Protein AF-X6MZI1-F1 (afdb_monomer_lite)

Organism: Reticulomyxa filosa (NCBI:txid46433)

InterPro domains:
  IPR024743 Dynein heavy chain, coiled coil stalk [PF12777] (70-264)
  IPR026983 Dynein heavy chain [PTHR45703] (19-262)

Sequence (307 aa):
MLQKILYTFFAFFFFLNSVMMQSSVTQLAEVFLQNARFHTYVTPMSYMSLLRTFQSLYEATKKKIGTAKERYDIGLEKLQSTQVQVKEMQQQLEGLQPKLEESVKKTNELMAEIQVKTKDADTKKEAVVVEERQCNQQASAAREVEEQCQEQLDKAMPAYLEAMKALKVIKKADLAQVKKYTKPPPGVILTMEALCIMFQVPPKKVLDSNGKKVEDYWEAAKKDVLSDTKLLEKLETFDKDNISEAIITQVGPYLQNPEFEVSFKLFQYNSKKKKKLFKLVAYSFSFNFFLCSRIQKKLLARENRHC

Structure (mmCIF, N/CA/C/O backbone):
data_AF-X6MZI1-F1
#
_entry.id   AF-X6MZI1-F1
#
loop_
_atom_site.group_PDB
_atom_site.id
_atom_site.type_symbol
_atom_site.label_atom_id
_atom_site.label_alt_id
_atom_site.label_comp_id
_atom_site.label_asym_id
_atom_site.label_entity_id
_atom_site.label_seq_id
_atom_site.pdbx_PDB_ins_code
_atom_site.Cartn_x
_atom_site.Cartn_y
_atom_site.Cartn_z
_atom_site.occupancy
_atom_site.B_iso_or_equiv
_atom_site.auth_seq_id
_atom_site.auth_comp_id
_atom_site.auth_asym_id
_atom_site.auth_atom_id
_atom_site.pdbx_PDB_model_num
ATOM 1 N N . MET A 1 1 ? 56.493 18.916 -49.748 1.00 72.88 1 MET A N 1
ATOM 2 C CA . MET A 1 1 ? 57.360 18.570 -50.900 1.00 72.88 1 MET A CA 1
ATOM 3 C C . MET A 1 1 ? 56.921 17.259 -51.567 1.00 72.88 1 MET A C 1
ATOM 5 O O . MET A 1 1 ? 56.663 17.273 -52.762 1.00 72.88 1 MET A O 1
ATOM 9 N N . LEU A 1 2 ? 56.708 16.181 -50.800 1.00 77.75 2 LEU A N 1
ATOM 10 C CA . LEU A 1 2 ? 56.242 14.865 -51.285 1.00 77.75 2 LEU A CA 1
ATOM 11 C C . LEU A 1 2 ? 54.949 14.896 -52.117 1.00 77.75 2 LEU A C 1
ATOM 13 O O . LEU A 1 2 ? 54.890 14.292 -53.179 1.00 77.75 2 LEU A O 1
ATOM 17 N N . GLN A 1 3 ? 53.940 15.657 -51.691 1.00 77.25 3 GLN A N 1
ATOM 18 C CA . GLN A 1 3 ? 52.669 15.738 -52.417 1.00 77.25 3 GLN A CA 1
ATOM 19 C C . GLN A 1 3 ? 52.826 16.374 -53.809 1.00 77.25 3 GLN A C 1
ATOM 21 O O . GLN A 1 3 ? 52.216 15.908 -54.762 1.00 77.25 3 GLN A O 1
ATOM 26 N N . LYS A 1 4 ? 53.703 17.380 -53.954 1.00 79.50 4 LYS A N 1
ATOM 27 C CA . LYS A 1 4 ? 54.008 17.987 -55.261 1.00 79.50 4 LYS A CA 1
ATOM 28 C C . LYS A 1 4 ? 54.707 16.989 -56.186 1.00 79.50 4 LYS A C 1
ATOM 30 O O . LYS A 1 4 ? 54.312 16.876 -57.334 1.00 79.50 4 LYS A O 1
ATOM 35 N N . ILE A 1 5 ? 55.677 16.231 -55.669 1.00 83.38 5 ILE A N 1
ATOM 36 C CA . ILE A 1 5 ? 56.384 15.187 -56.431 1.00 83.38 5 ILE A CA 1
ATOM 37 C C . ILE A 1 5 ? 55.404 14.101 -56.898 1.00 83.38 5 ILE A C 1
ATOM 39 O O . ILE A 1 5 ? 55.442 13.698 -58.057 1.00 83.38 5 ILE A O 1
ATOM 43 N N . LEU A 1 6 ? 54.479 13.685 -56.027 1.00 80.50 6 LEU A N 1
ATOM 44 C CA . LEU A 1 6 ? 53.457 12.691 -56.351 1.00 80.50 6 LEU A CA 1
ATOM 45 C C . LEU A 1 6 ? 52.500 13.180 -57.451 1.00 80.50 6 LEU A C 1
ATOM 47 O O . LEU A 1 6 ? 52.198 12.432 -58.376 1.00 80.50 6 LEU A O 1
ATOM 51 N N . TYR A 1 7 ? 52.064 14.443 -57.387 1.00 84.00 7 TYR A N 1
ATOM 52 C CA . TYR A 1 7 ? 51.222 15.041 -58.426 1.00 84.00 7 TYR A CA 1
ATOM 53 C C . TYR A 1 7 ? 51.945 15.133 -59.770 1.00 84.00 7 TYR A C 1
ATOM 55 O O . TYR A 1 7 ? 51.354 14.786 -60.790 1.00 84.00 7 TYR A O 1
ATOM 63 N N . THR A 1 8 ? 53.215 15.546 -59.787 1.00 83.94 8 THR A N 1
ATOM 64 C CA . THR A 1 8 ? 53.997 15.615 -61.030 1.00 83.94 8 THR A CA 1
ATOM 65 C C . THR A 1 8 ? 54.203 14.227 -61.634 1.00 83.94 8 THR A C 1
ATOM 67 O O . THR A 1 8 ? 54.048 14.054 -62.840 1.00 83.94 8 THR A O 1
ATOM 70 N N . PHE A 1 9 ? 54.486 13.220 -60.802 1.00 87.62 9 PHE A N 1
ATOM 71 C CA . PHE A 1 9 ? 54.631 11.836 -61.250 1.00 87.62 9 PHE A CA 1
ATOM 72 C C . PHE A 1 9 ? 53.318 11.272 -61.809 1.00 87.62 9 PHE A C 1
ATOM 74 O O . PHE A 1 9 ? 53.304 10.678 -62.885 1.00 87.62 9 PHE A O 1
ATOM 81 N N . PHE A 1 10 ? 52.197 11.513 -61.124 1.00 83.81 10 PHE A N 1
ATOM 82 C CA . PHE A 1 10 ? 50.882 11.067 -61.580 1.00 83.81 10 PHE A CA 1
ATOM 83 C C . PHE A 1 10 ? 50.447 11.774 -62.869 1.00 83.81 10 PHE A C 1
ATOM 85 O O . PHE A 1 10 ? 49.912 11.134 -63.770 1.00 83.81 10 PHE A O 1
ATOM 92 N N . ALA A 1 11 ? 50.725 13.074 -62.997 1.00 84.25 11 ALA A N 1
ATOM 93 C CA . ALA A 1 11 ? 50.460 13.831 -64.217 1.00 84.25 11 ALA A CA 1
ATOM 94 C C . ALA A 1 11 ? 51.289 13.308 -65.401 1.00 84.25 11 ALA A C 1
ATOM 96 O O . ALA A 1 11 ? 50.747 13.121 -66.490 1.00 84.25 11 ALA A O 1
ATOM 97 N N . PHE A 1 12 ? 52.574 13.009 -65.182 1.00 89.50 12 PHE A N 1
ATOM 98 C CA . PHE A 1 12 ? 53.433 12.408 -66.202 1.00 89.50 12 PHE A CA 1
ATOM 99 C C . PHE A 1 12 ? 52.932 11.020 -66.622 1.00 89.50 12 PHE A C 1
ATOM 101 O O . PHE A 1 12 ? 52.811 10.740 -67.814 1.00 89.50 12 PHE A O 1
ATOM 108 N N . PHE A 1 13 ? 52.567 10.171 -65.659 1.00 88.81 13 PHE A N 1
ATOM 109 C CA . PHE A 1 13 ? 52.016 8.848 -65.943 1.00 88.81 13 PHE A CA 1
ATOM 110 C C . PHE A 1 13 ? 50.688 8.937 -66.706 1.00 88.81 13 PHE A C 1
ATOM 112 O O . PHE A 1 13 ? 50.501 8.238 -67.700 1.00 88.81 13 PHE A O 1
ATOM 119 N N . PHE A 1 14 ? 49.780 9.826 -66.300 1.00 85.81 14 PHE A N 1
ATOM 120 C CA . PHE A 1 14 ? 48.513 10.047 -66.998 1.00 85.81 14 PHE A CA 1
ATOM 121 C C . PHE A 1 14 ? 48.728 10.502 -68.446 1.00 85.81 14 PHE A C 1
ATOM 123 O O . PHE A 1 14 ? 48.074 9.994 -69.360 1.00 85.81 14 PHE A O 1
ATOM 130 N N . PHE A 1 15 ? 49.677 11.414 -68.667 1.00 85.56 15 PHE A N 1
ATOM 131 C CA . PHE A 1 15 ? 50.035 11.872 -70.005 1.00 85.56 15 PHE A CA 1
ATOM 132 C C . PHE A 1 15 ? 50.589 10.725 -70.861 1.00 85.56 15 PHE A C 1
ATOM 134 O O . PHE A 1 15 ? 50.117 10.512 -71.975 1.00 85.56 15 PHE A O 1
ATOM 141 N N . LEU A 1 16 ? 51.512 9.923 -70.320 1.00 90.31 16 LEU A N 1
ATOM 142 C CA . LEU A 1 16 ? 52.095 8.785 -71.033 1.00 90.31 16 LEU A CA 1
ATOM 143 C C . LEU A 1 16 ? 51.038 7.736 -71.426 1.00 90.31 16 LEU A C 1
ATOM 145 O O . LEU A 1 16 ? 51.027 7.268 -72.563 1.00 90.31 16 LEU A O 1
ATOM 149 N N . ASN A 1 17 ? 50.112 7.408 -70.521 1.00 88.44 17 ASN A N 1
ATOM 150 C CA . ASN A 1 17 ? 49.026 6.461 -70.801 1.00 88.44 17 ASN A CA 1
ATOM 151 C C . ASN A 1 17 ? 48.030 7.009 -71.831 1.00 88.44 17 ASN A C 1
ATOM 153 O O . ASN A 1 17 ? 47.587 6.271 -72.707 1.00 88.44 17 ASN A O 1
ATOM 157 N N . SER A 1 18 ? 47.714 8.305 -71.763 1.00 87.00 18 SER A N 1
ATOM 158 C CA . SER A 1 18 ? 46.850 8.974 -72.743 1.00 87.00 18 SER A CA 1
ATOM 159 C C . SER A 1 18 ? 47.426 8.868 -74.159 1.00 87.00 18 SER A C 1
ATOM 161 O O . SER A 1 18 ? 46.714 8.512 -75.099 1.00 87.00 18 SER A O 1
ATOM 163 N N . VAL A 1 19 ? 48.732 9.119 -74.302 1.00 88.69 19 VAL A N 1
ATOM 164 C CA . VAL A 1 19 ? 49.445 9.011 -75.584 1.00 88.69 19 VAL A CA 1
ATOM 165 C C . VAL A 1 19 ? 49.488 7.561 -76.068 1.00 88.69 19 VAL A C 1
ATOM 167 O O . VAL A 1 19 ? 49.210 7.294 -77.236 1.00 88.69 19 VAL A O 1
ATOM 170 N N . MET A 1 20 ? 49.772 6.608 -75.176 1.00 90.31 20 MET A N 1
ATOM 171 C CA . MET A 1 20 ? 49.778 5.181 -75.512 1.00 90.31 20 MET A CA 1
ATOM 172 C C . MET A 1 20 ? 48.407 4.710 -76.016 1.00 90.31 20 MET A C 1
ATOM 174 O O . MET A 1 20 ? 48.331 3.988 -77.010 1.00 90.31 20 MET A O 1
ATOM 178 N N . MET A 1 21 ? 47.322 5.161 -75.379 1.00 90.00 21 MET A N 1
ATOM 179 C CA . MET A 1 21 ? 45.959 4.821 -75.782 1.00 90.00 21 MET A CA 1
ATOM 180 C C . MET A 1 21 ? 45.636 5.352 -77.185 1.00 90.00 21 MET A C 1
ATOM 182 O O . MET A 1 21 ? 45.118 4.612 -78.017 1.00 90.00 21 MET A O 1
ATOM 186 N N . GLN A 1 22 ? 45.976 6.611 -77.481 1.00 88.44 22 GLN A N 1
ATOM 187 C CA . GLN A 1 22 ? 45.752 7.198 -78.810 1.00 88.44 22 GLN A CA 1
ATOM 188 C C . GLN A 1 22 ? 46.598 6.531 -79.902 1.00 88.44 22 GLN A C 1
ATOM 190 O O . GLN A 1 22 ? 46.102 6.296 -81.006 1.00 88.44 22 GLN A O 1
ATOM 195 N N . SER A 1 23 ? 47.851 6.191 -79.591 1.00 89.81 23 SER A N 1
ATOM 196 C CA . SER A 1 23 ? 48.732 5.464 -80.510 1.00 89.81 23 SER A CA 1
ATOM 197 C C . SER A 1 23 ? 48.164 4.079 -80.841 1.00 89.81 23 SER A C 1
ATOM 199 O O . SER A 1 23 ? 48.047 3.719 -82.010 1.00 89.81 23 SER A O 1
ATOM 201 N N . SER A 1 24 ? 47.691 3.351 -79.824 1.00 92.31 24 SER A N 1
ATOM 202 C CA . SER A 1 24 ? 47.056 2.037 -79.984 1.00 92.31 24 SER A CA 1
ATOM 203 C C . SER A 1 24 ? 45.791 2.093 -80.850 1.00 92.31 24 SER A C 1
ATOM 205 O O . SER A 1 24 ? 45.629 1.293 -81.769 1.00 92.31 24 SER A O 1
ATOM 207 N N . VAL A 1 25 ? 44.915 3.082 -80.632 1.00 91.06 25 VAL A N 1
ATOM 208 C CA . VAL A 1 25 ? 43.694 3.249 -81.442 1.00 91.06 25 VAL A CA 1
ATOM 209 C C . VAL A 1 25 ? 44.025 3.599 -82.896 1.00 91.06 25 VAL A C 1
ATOM 211 O O . VAL A 1 25 ? 43.357 3.108 -83.804 1.00 91.06 25 VAL A O 1
ATOM 214 N N . THR A 1 26 ? 45.065 4.401 -83.131 1.00 88.12 26 THR A N 1
ATOM 215 C CA . THR A 1 26 ? 45.537 4.726 -84.488 1.00 88.12 26 THR A CA 1
ATOM 216 C C . THR A 1 26 ? 46.070 3.483 -85.206 1.00 88.12 26 THR A C 1
ATOM 218 O O . THR A 1 26 ? 45.657 3.209 -86.329 1.00 88.12 26 THR A O 1
ATOM 221 N N . GLN A 1 27 ? 46.896 2.673 -84.535 1.00 90.31 27 GLN A N 1
ATOM 222 C CA . GLN A 1 27 ? 47.385 1.397 -85.079 1.00 90.31 27 GLN A CA 1
ATOM 223 C C . GLN A 1 27 ? 46.231 0.436 -85.393 1.00 90.31 27 GLN A C 1
ATOM 225 O O . GLN A 1 27 ? 46.200 -0.201 -86.444 1.00 90.31 27 GLN A O 1
ATOM 230 N N . LEU A 1 28 ? 45.239 0.356 -84.505 1.00 90.31 28 LEU A N 1
ATOM 231 C CA . LEU A 1 28 ? 44.067 -0.485 -84.716 1.00 90.31 28 LEU A CA 1
ATOM 232 C C . LEU A 1 28 ? 43.221 0.005 -85.902 1.00 90.31 28 LEU A C 1
ATOM 234 O O . LEU A 1 28 ? 42.712 -0.814 -86.666 1.00 90.31 28 LEU A O 1
ATOM 238 N N . ALA A 1 29 ? 43.095 1.321 -86.094 1.00 89.44 29 ALA A N 1
ATOM 239 C CA . ALA A 1 29 ? 42.391 1.896 -87.238 1.00 89.44 29 ALA A CA 1
ATOM 240 C C . ALA A 1 29 ? 43.045 1.507 -88.578 1.00 89.44 29 ALA A C 1
ATOM 242 O O . ALA A 1 29 ? 42.327 1.194 -89.529 1.00 89.44 29 ALA A O 1
ATOM 243 N N . GLU A 1 30 ? 44.380 1.443 -88.644 1.00 88.06 30 GLU A N 1
ATOM 244 C CA . GLU A 1 30 ? 45.109 0.949 -89.824 1.00 88.06 30 GLU A CA 1
ATOM 245 C C . GLU A 1 30 ? 44.813 -0.531 -90.103 1.00 88.06 30 GLU A C 1
ATOM 247 O O . GLU A 1 30 ? 44.535 -0.909 -91.244 1.00 88.06 30 GLU A O 1
ATOM 252 N N . VAL A 1 31 ? 44.789 -1.369 -89.063 1.00 89.69 31 VAL A N 1
ATOM 253 C CA . VAL A 1 31 ? 44.437 -2.794 -89.187 1.00 89.69 31 VAL A CA 1
ATOM 254 C C . VAL A 1 31 ? 42.991 -2.971 -89.667 1.00 89.69 31 VAL A C 1
ATOM 256 O O . VAL A 1 31 ? 42.714 -3.801 -90.536 1.00 89.69 31 VAL A O 1
ATOM 259 N N . PHE A 1 32 ? 42.052 -2.170 -89.155 1.00 90.25 32 PHE A N 1
ATOM 260 C CA . PHE A 1 32 ? 40.661 -2.189 -89.618 1.00 90.25 32 PHE A CA 1
ATOM 261 C C . PHE A 1 32 ? 40.528 -1.781 -91.086 1.00 90.25 32 PHE A C 1
ATOM 263 O O . PHE A 1 32 ? 39.742 -2.391 -91.813 1.00 90.25 32 PHE A O 1
ATOM 270 N N . LEU A 1 33 ? 41.317 -0.805 -91.541 1.00 89.69 33 LEU A N 1
ATOM 271 C CA . LEU A 1 33 ? 41.344 -0.412 -92.945 1.00 89.69 33 LEU A CA 1
ATOM 272 C C . LEU A 1 33 ? 41.836 -1.557 -93.840 1.00 89.69 33 LEU A C 1
ATOM 274 O O . LEU A 1 33 ? 41.251 -1.795 -94.894 1.00 89.69 33 LEU A O 1
ATOM 278 N N . GLN A 1 34 ? 42.869 -2.291 -93.419 1.00 89.81 34 GLN A N 1
ATOM 279 C CA . GLN A 1 34 ? 43.390 -3.430 -94.183 1.00 89.81 34 GLN A CA 1
ATOM 280 C C . GLN A 1 34 ? 42.369 -4.570 -94.297 1.00 89.81 34 GLN A C 1
ATOM 282 O O . GLN A 1 34 ? 42.197 -5.136 -95.377 1.00 89.81 34 GLN A O 1
ATOM 287 N N . ASN A 1 35 ? 41.655 -4.870 -93.210 1.00 91.19 35 ASN A N 1
ATOM 288 C CA . ASN A 1 35 ? 40.746 -6.016 -93.149 1.00 91.19 35 ASN A CA 1
ATOM 289 C C . ASN A 1 35 ? 39.356 -5.724 -93.733 1.00 91.19 35 ASN A C 1
ATOM 291 O O . ASN A 1 35 ? 38.831 -6.518 -94.509 1.00 91.19 35 ASN A O 1
ATOM 295 N N . ALA A 1 36 ? 38.747 -4.596 -93.360 1.00 88.69 36 ALA A N 1
ATOM 296 C CA . ALA A 1 36 ? 37.368 -4.256 -93.721 1.00 88.69 36 ALA A CA 1
ATOM 297 C C . ALA A 1 36 ? 37.268 -3.265 -94.894 1.00 88.69 36 ALA A C 1
ATOM 299 O O . ALA A 1 36 ? 36.166 -2.989 -95.363 1.00 88.69 36 ALA A O 1
ATOM 300 N N . ARG A 1 37 ? 38.403 -2.715 -95.365 1.00 85.44 37 ARG A N 1
ATOM 301 C CA . ARG A 1 37 ? 38.488 -1.695 -96.433 1.00 85.44 37 ARG A CA 1
ATOM 302 C C . ARG A 1 37 ? 37.634 -0.442 -96.188 1.00 85.44 37 ARG A C 1
ATOM 304 O O . ARG A 1 37 ? 37.285 0.264 -97.129 1.00 85.44 37 ARG A O 1
ATOM 311 N N . PHE A 1 38 ? 37.328 -0.143 -94.927 1.00 86.25 38 PHE A N 1
ATOM 312 C CA . PHE A 1 38 ? 36.589 1.043 -94.498 1.00 86.25 38 PHE A CA 1
ATOM 313 C C . PHE A 1 38 ? 37.506 1.979 -93.702 1.00 86.25 38 PHE A C 1
ATOM 315 O O . PHE A 1 38 ? 38.288 1.520 -92.869 1.00 86.25 38 PHE A O 1
ATOM 322 N N . HIS A 1 39 ? 37.424 3.287 -93.955 1.00 84.19 39 HIS A N 1
ATOM 323 C CA . HIS A 1 39 ? 38.284 4.280 -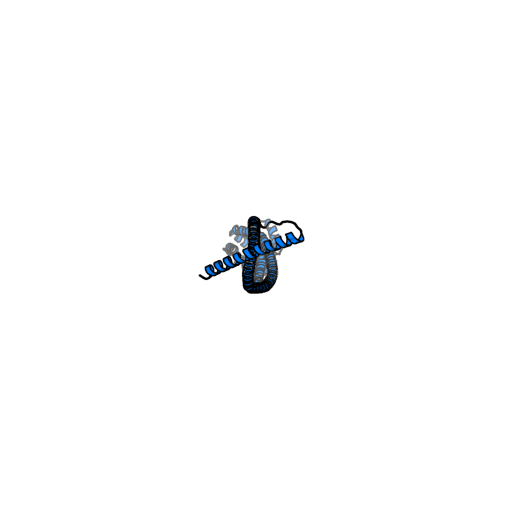93.310 1.00 84.19 39 HIS A CA 1
ATOM 324 C C . HIS A 1 39 ? 37.665 4.778 -91.997 1.00 84.19 39 HIS A C 1
ATOM 326 O O . HIS A 1 39 ? 36.587 5.369 -91.997 1.00 84.19 39 HIS A O 1
ATOM 332 N N . THR A 1 40 ? 38.373 4.581 -90.883 1.00 86.50 40 THR A N 1
ATOM 333 C CA . THR A 1 40 ? 37.980 5.099 -89.564 1.00 86.50 40 THR A CA 1
ATOM 334 C C . THR A 1 40 ? 38.883 6.266 -89.190 1.00 86.50 40 THR A C 1
ATOM 336 O O . THR A 1 40 ? 40.096 6.107 -89.082 1.00 86.50 40 THR A O 1
ATOM 339 N N . TYR A 1 41 ? 38.301 7.445 -88.969 1.00 85.50 41 TYR A N 1
ATOM 340 C CA . TYR A 1 41 ? 39.062 8.645 -88.621 1.00 85.50 41 TYR A CA 1
ATOM 341 C C . TYR A 1 41 ? 39.232 8.783 -87.108 1.00 85.50 41 TYR A C 1
ATOM 343 O O . TYR A 1 41 ? 38.263 8.963 -86.367 1.00 85.50 41 TYR A O 1
ATOM 351 N N . VAL A 1 42 ? 40.483 8.763 -86.651 1.00 86.50 42 VAL A N 1
ATOM 352 C CA . VAL A 1 42 ? 40.849 9.092 -85.270 1.00 86.50 42 VAL A CA 1
ATOM 353 C C . VAL A 1 42 ? 41.120 10.593 -85.203 1.00 86.50 42 VAL A C 1
ATOM 355 O O . VAL A 1 42 ? 42.085 11.082 -85.782 1.00 86.50 42 VAL A O 1
ATOM 358 N N . THR A 1 43 ? 40.249 11.346 -84.526 1.00 87.38 43 THR A N 1
ATOM 359 C CA . THR A 1 43 ? 40.396 12.802 -84.381 1.00 87.38 43 THR A CA 1
ATOM 360 C C . THR A 1 43 ? 40.598 13.178 -82.913 1.00 87.38 43 THR A C 1
ATOM 362 O O . THR A 1 43 ? 40.001 12.559 -82.032 1.00 87.38 43 THR A O 1
ATOM 365 N N . PRO A 1 44 ? 41.364 14.239 -82.601 1.00 85.12 44 PRO A N 1
ATOM 366 C CA . PRO A 1 44 ? 41.480 14.729 -81.224 1.00 85.12 44 PRO A CA 1
ATOM 367 C C . PRO A 1 44 ? 40.121 15.069 -80.584 1.00 85.12 44 PRO A C 1
ATOM 369 O O . PRO A 1 44 ? 39.959 14.965 -79.368 1.00 85.12 44 PRO A O 1
ATOM 372 N N . MET A 1 45 ? 39.119 15.421 -81.402 1.00 88.44 45 MET A N 1
ATOM 373 C CA . MET A 1 45 ? 37.745 15.683 -80.963 1.00 88.44 45 MET A CA 1
ATOM 374 C C . MET A 1 45 ? 37.041 14.438 -80.407 1.00 88.44 45 MET A C 1
ATOM 376 O O . MET A 1 45 ? 36.348 14.552 -79.393 1.00 88.44 45 MET A O 1
ATOM 380 N N . SER A 1 46 ? 37.232 13.253 -81.003 1.00 88.50 46 SER A N 1
ATOM 381 C CA . SER A 1 46 ? 36.644 12.014 -80.470 1.00 88.50 46 SER A CA 1
ATOM 382 C C . SER A 1 46 ? 37.273 11.630 -79.129 1.00 88.50 46 SER A C 1
ATOM 384 O O . SER A 1 46 ? 36.560 11.247 -78.202 1.00 88.50 46 SER A O 1
ATOM 386 N N . TYR A 1 47 ? 38.584 11.842 -78.969 1.00 88.75 47 TYR A N 1
ATOM 387 C CA . TYR A 1 47 ? 39.266 11.644 -77.689 1.00 88.75 47 TYR A CA 1
ATOM 388 C C . TYR A 1 47 ? 38.799 12.632 -76.610 1.00 88.75 47 TYR A C 1
ATOM 390 O O . TYR A 1 47 ? 38.547 12.238 -75.474 1.00 88.75 47 TYR A O 1
ATOM 398 N N . MET A 1 48 ? 38.611 13.910 -76.953 1.00 90.00 48 MET A N 1
ATOM 399 C CA . MET A 1 48 ? 38.055 14.895 -76.017 1.00 90.00 48 MET A CA 1
ATOM 400 C C . MET A 1 48 ? 36.621 14.555 -75.597 1.00 90.00 48 MET A C 1
ATOM 402 O O . MET A 1 48 ? 36.258 14.746 -74.436 1.00 90.00 48 MET A O 1
ATOM 406 N N . SER A 1 49 ? 35.806 14.022 -76.513 1.00 91.38 49 SER A N 1
ATOM 407 C CA . SER A 1 49 ? 34.475 13.504 -76.180 1.00 91.38 49 SER A CA 1
ATOM 408 C C . SER A 1 49 ? 34.561 12.334 -75.192 1.00 91.38 49 SER A C 1
ATOM 410 O O . SER A 1 49 ? 33.896 12.364 -74.156 1.00 91.38 49 SER A O 1
ATOM 412 N N . LEU A 1 50 ? 35.456 11.370 -75.436 1.00 90.69 50 LEU A N 1
ATOM 413 C CA . LEU A 1 50 ? 35.707 10.251 -74.528 1.00 90.69 50 LEU A CA 1
ATOM 414 C C . LEU A 1 50 ? 36.120 10.727 -73.128 1.00 90.69 50 LEU A C 1
ATOM 416 O O . LEU A 1 50 ? 35.524 10.290 -72.146 1.00 90.69 50 LEU A O 1
ATOM 420 N N . LEU A 1 51 ? 37.072 11.660 -73.017 1.00 92.06 51 LEU A N 1
ATOM 421 C CA . LEU A 1 51 ? 37.496 12.207 -71.722 1.00 92.06 51 LEU A CA 1
ATOM 422 C C . LEU A 1 51 ? 36.339 12.856 -70.957 1.00 92.06 51 LEU A C 1
ATOM 424 O O . LEU A 1 51 ? 36.202 12.632 -69.755 1.00 92.06 51 LEU A O 1
ATOM 428 N N . ARG A 1 52 ? 35.469 13.606 -71.645 1.00 93.88 52 ARG A N 1
ATOM 429 C CA . ARG A 1 52 ? 34.268 14.193 -71.029 1.00 93.88 52 ARG A CA 1
ATOM 430 C C . ARG A 1 52 ? 33.306 13.119 -70.519 1.00 93.88 52 ARG A C 1
ATOM 432 O O . ARG A 1 52 ? 32.800 13.241 -69.407 1.00 93.88 52 ARG A O 1
ATOM 439 N N . THR A 1 53 ? 33.072 12.057 -71.294 1.00 94.94 53 THR A N 1
ATOM 440 C CA . THR A 1 53 ? 32.226 10.934 -70.844 1.00 94.94 53 THR A CA 1
ATOM 441 C C . THR A 1 53 ? 32.853 10.154 -69.688 1.00 94.94 53 THR A C 1
ATOM 443 O O . THR A 1 53 ? 32.156 9.766 -68.756 1.00 94.94 53 THR A O 1
ATOM 446 N N . PHE A 1 54 ? 34.175 9.970 -69.691 1.00 94.12 54 PHE A N 1
ATOM 447 C CA . PHE A 1 54 ? 34.885 9.328 -68.591 1.00 94.12 54 PHE A CA 1
ATOM 448 C C . PHE A 1 54 ? 34.793 10.164 -67.315 1.00 94.12 54 PHE A C 1
ATOM 450 O O . PHE A 1 54 ? 34.494 9.624 -66.252 1.00 94.12 54 PHE A O 1
ATOM 457 N N . GLN A 1 55 ? 34.984 11.482 -67.418 1.00 94.94 55 GLN A N 1
ATOM 458 C CA . GLN A 1 55 ? 34.835 12.390 -66.286 1.00 94.94 55 GLN A CA 1
ATOM 459 C C . GLN A 1 55 ? 33.424 12.302 -65.688 1.00 94.94 55 GLN A C 1
ATOM 461 O O . GLN A 1 55 ? 33.292 12.154 -64.473 1.00 94.94 55 GLN A O 1
ATOM 466 N N . SER A 1 56 ? 32.375 12.320 -66.519 1.00 96.38 56 SER A N 1
ATOM 467 C CA . SER A 1 56 ? 30.998 12.230 -66.020 1.00 96.38 56 SER A CA 1
ATOM 468 C C . SER A 1 56 ? 30.704 10.882 -65.349 1.00 96.38 56 SER A C 1
ATOM 470 O O . SER A 1 56 ? 30.093 10.844 -64.278 1.00 96.38 56 SER A O 1
ATOM 472 N N . LEU A 1 57 ? 31.189 9.770 -65.915 1.00 96.62 57 LEU A N 1
ATOM 473 C CA . LEU A 1 57 ? 31.067 8.438 -65.315 1.00 96.62 57 LEU A CA 1
ATOM 474 C C . LEU A 1 57 ? 31.842 8.325 -64.000 1.00 96.62 57 LEU A C 1
ATOM 476 O O . LEU A 1 57 ? 31.347 7.723 -63.040 1.00 96.62 57 LEU A O 1
ATOM 480 N N . TYR A 1 58 ? 33.035 8.914 -63.933 1.00 96.25 58 TYR A N 1
ATOM 481 C CA . TYR A 1 58 ? 33.854 8.941 -62.728 1.00 96.25 58 TYR A CA 1
ATOM 482 C C . TYR A 1 58 ? 33.165 9.725 -61.610 1.00 96.25 58 TYR A C 1
ATOM 484 O O . TYR A 1 58 ? 33.030 9.216 -60.498 1.00 96.25 58 TYR A O 1
ATOM 492 N N . GLU A 1 59 ? 32.656 10.923 -61.903 1.00 96.62 59 GLU A N 1
ATOM 493 C CA . GLU A 1 59 ? 31.910 11.738 -60.940 1.00 96.62 59 GLU A CA 1
ATOM 494 C C . GLU A 1 59 ? 30.637 11.026 -60.459 1.00 96.62 59 GLU A C 1
ATOM 496 O O . GLU A 1 59 ? 30.376 10.972 -59.253 1.00 96.62 59 GLU A O 1
ATOM 501 N N . ALA A 1 60 ? 29.886 10.394 -61.367 1.00 96.75 60 ALA A N 1
ATOM 502 C CA . ALA A 1 60 ? 28.703 9.612 -61.018 1.00 96.75 60 ALA A CA 1
ATOM 503 C C . ALA A 1 60 ? 29.042 8.413 -60.116 1.00 96.75 60 ALA A C 1
ATOM 505 O O . ALA A 1 60 ? 28.349 8.160 -59.128 1.00 96.75 60 ALA A O 1
ATOM 506 N N . THR A 1 61 ? 30.120 7.686 -60.418 1.00 97.25 61 THR A N 1
ATOM 507 C CA . THR A 1 61 ? 30.564 6.523 -59.633 1.00 97.25 61 THR A CA 1
ATOM 508 C C . THR A 1 61 ? 31.084 6.948 -58.265 1.00 97.25 61 THR A C 1
ATOM 510 O O . THR A 1 61 ? 30.686 6.380 -57.248 1.00 97.25 61 THR A O 1
ATOM 513 N N . LYS A 1 62 ? 31.896 8.009 -58.214 1.00 96.88 62 LYS A N 1
ATOM 514 C CA . LYS A 1 62 ? 32.377 8.608 -56.967 1.00 96.88 62 LYS A CA 1
ATOM 515 C C . LYS A 1 62 ? 31.213 9.048 -56.083 1.00 96.88 62 LYS A C 1
ATOM 517 O O . LYS A 1 62 ? 31.227 8.766 -54.889 1.00 96.88 62 LYS A O 1
ATOM 522 N N . LYS A 1 63 ? 30.184 9.680 -56.659 1.00 97.38 63 LYS A N 1
ATOM 523 C CA . LYS A 1 63 ? 28.972 10.069 -55.926 1.00 97.38 63 LYS A CA 1
ATOM 524 C C . LYS A 1 63 ? 28.222 8.849 -55.392 1.00 97.38 63 LYS A C 1
ATOM 526 O O . LYS A 1 63 ? 27.884 8.837 -54.215 1.00 97.38 63 LYS A O 1
ATOM 531 N N . LYS A 1 64 ? 28.016 7.806 -56.207 1.00 96.94 64 LYS A N 1
ATOM 532 C CA . LYS A 1 64 ? 27.376 6.551 -55.765 1.00 96.94 64 LYS A CA 1
ATOM 533 C C . LYS A 1 64 ? 28.112 5.933 -54.572 1.00 96.94 64 LYS A C 1
ATOM 535 O O . LYS A 1 64 ? 27.484 5.661 -53.551 1.00 96.94 64 LYS A O 1
ATOM 540 N N . ILE A 1 65 ? 29.433 5.780 -54.669 1.00 97.75 65 ILE A N 1
ATOM 541 C CA . ILE A 1 65 ? 30.262 5.229 -53.586 1.00 97.75 65 ILE A CA 1
ATOM 542 C C . ILE A 1 65 ? 30.216 6.133 -52.350 1.00 97.75 65 ILE A C 1
ATOM 544 O O . ILE A 1 65 ? 30.035 5.634 -51.244 1.00 97.75 65 ILE A O 1
ATOM 548 N N . GLY A 1 66 ? 30.312 7.454 -52.529 1.00 97.50 66 GLY A N 1
ATOM 549 C CA . GLY A 1 66 ? 30.203 8.425 -51.440 1.00 97.50 66 GLY A CA 1
ATOM 550 C C . GLY A 1 66 ? 28.879 8.307 -50.685 1.00 97.50 66 GLY A C 1
ATOM 551 O O . GLY A 1 66 ? 28.886 8.169 -49.468 1.00 97.50 66 GLY A O 1
ATOM 552 N N . THR A 1 67 ? 27.754 8.249 -51.405 1.00 97.06 67 THR A N 1
ATOM 553 C CA . THR A 1 67 ? 26.429 8.081 -50.784 1.00 97.06 67 THR A CA 1
ATOM 554 C C . THR A 1 67 ? 26.262 6.731 -50.090 1.00 97.06 67 THR A C 1
ATOM 556 O O . THR A 1 67 ? 25.603 6.650 -49.058 1.00 97.06 67 THR A O 1
ATOM 559 N N . ALA A 1 68 ? 26.851 5.658 -50.629 1.00 96.81 68 ALA A N 1
ATOM 560 C CA . ALA A 1 68 ? 26.827 4.351 -49.981 1.00 96.81 68 ALA A CA 1
ATOM 561 C C . ALA A 1 68 ? 27.637 4.374 -48.680 1.00 96.81 68 ALA A C 1
ATOM 563 O O . ALA A 1 68 ? 27.148 3.908 -47.656 1.00 96.81 68 ALA A O 1
ATOM 564 N N . LYS A 1 69 ? 28.834 4.973 -48.707 1.00 97.75 69 LYS A N 1
ATOM 565 C CA . LYS A 1 69 ? 29.677 5.155 -47.524 1.00 97.75 69 LYS A CA 1
ATOM 566 C C . LYS A 1 69 ? 28.947 5.948 -46.439 1.00 97.75 69 LYS A C 1
ATOM 568 O O . LYS A 1 69 ? 28.855 5.474 -45.319 1.00 97.75 69 LYS A O 1
ATOM 573 N N . GLU A 1 70 ? 28.361 7.089 -46.791 1.00 97.75 70 GLU A N 1
ATOM 574 C CA . GLU A 1 70 ? 27.621 7.936 -45.848 1.00 97.75 70 GLU A CA 1
ATOM 575 C C . GLU A 1 70 ? 26.460 7.181 -45.181 1.00 97.75 70 GLU A C 1
ATOM 577 O O . GLU A 1 70 ? 26.267 7.273 -43.972 1.00 97.75 70 GLU A O 1
ATOM 582 N N . ARG A 1 71 ? 25.725 6.350 -45.935 1.00 97.38 71 ARG A N 1
ATOM 583 C CA . ARG A 1 71 ? 24.680 5.485 -45.360 1.00 97.38 71 ARG A CA 1
ATOM 584 C C . ARG A 1 71 ? 25.236 4.481 -44.351 1.00 97.38 71 ARG A C 1
ATOM 586 O O . ARG A 1 71 ? 24.589 4.249 -43.332 1.00 97.38 71 ARG A O 1
ATOM 593 N N . TYR A 1 72 ? 26.393 3.879 -44.629 1.00 97.94 72 TYR A N 1
ATOM 594 C CA . TYR A 1 72 ? 27.041 2.962 -43.690 1.00 97.94 72 TYR A CA 1
ATOM 595 C C . TYR A 1 72 ? 27.553 3.688 -42.450 1.00 97.94 72 TYR A C 1
ATOM 597 O O . TYR A 1 72 ? 27.334 3.192 -41.350 1.00 97.94 72 TYR A O 1
ATOM 605 N N . ASP A 1 73 ? 28.156 4.865 -42.613 1.00 97.62 73 ASP A N 1
ATOM 606 C CA . ASP A 1 73 ? 28.653 5.676 -41.500 1.00 97.62 73 ASP A CA 1
ATOM 607 C C . ASP A 1 73 ? 27.493 6.055 -40.556 1.00 97.62 73 ASP A C 1
ATOM 609 O O . ASP A 1 73 ? 27.564 5.791 -39.356 1.00 97.62 73 ASP A O 1
ATOM 613 N N . ILE A 1 74 ? 26.364 6.532 -41.102 1.00 97.94 74 ILE A N 1
ATOM 614 C CA . ILE A 1 74 ? 25.144 6.826 -40.323 1.00 97.94 74 ILE A CA 1
ATOM 615 C C . ILE A 1 74 ? 24.582 5.557 -39.662 1.00 97.94 74 ILE A C 1
ATOM 617 O O . ILE A 1 74 ? 24.112 5.589 -38.524 1.00 97.94 74 ILE A O 1
ATOM 621 N N . GLY A 1 75 ? 24.582 4.427 -40.373 1.00 97.94 75 GLY A N 1
ATOM 622 C CA . GLY A 1 75 ? 24.113 3.150 -39.833 1.00 97.94 75 GLY A CA 1
ATOM 623 C C . GLY A 1 75 ? 24.951 2.680 -38.643 1.00 97.94 75 GLY A C 1
ATOM 624 O O . GLY A 1 75 ? 24.397 2.272 -37.623 1.00 97.94 75 GLY A O 1
ATOM 625 N N . LEU A 1 76 ? 26.276 2.785 -38.750 1.00 98.12 76 LEU A N 1
ATOM 626 C CA . LEU A 1 76 ? 27.214 2.434 -37.687 1.00 98.12 76 LEU A CA 1
ATOM 627 C C . LEU A 1 76 ? 27.068 3.355 -36.477 1.00 98.12 76 LEU A C 1
ATOM 629 O O . LEU A 1 76 ? 27.016 2.860 -35.353 1.00 98.12 76 LEU A O 1
ATOM 633 N N . GLU A 1 77 ? 26.934 4.662 -36.695 1.00 98.00 77 GLU A N 1
ATOM 634 C CA . GLU A 1 77 ? 26.702 5.632 -35.621 1.00 98.00 77 GLU A CA 1
ATOM 635 C C . GLU A 1 77 ? 25.421 5.304 -34.841 1.00 98.00 77 GLU A C 1
ATOM 637 O O . GLU A 1 77 ? 25.425 5.250 -33.608 1.00 98.00 77 GLU A O 1
ATOM 642 N N . LYS A 1 78 ? 24.328 4.990 -35.551 1.00 97.88 78 LYS A N 1
ATOM 643 C CA . LYS A 1 78 ? 23.067 4.578 -34.918 1.00 97.88 78 LYS A CA 1
ATOM 644 C C . LYS A 1 78 ? 23.224 3.297 -34.106 1.00 97.88 78 LYS A C 1
ATOM 646 O O . LYS A 1 78 ? 22.760 3.252 -32.971 1.00 97.88 78 LYS A O 1
ATOM 651 N N . LEU A 1 79 ? 23.895 2.280 -34.649 1.00 98.19 79 LEU A N 1
ATOM 652 C CA . LEU A 1 79 ? 24.137 1.024 -33.931 1.00 98.19 79 LEU A CA 1
ATOM 653 C C . LEU A 1 79 ? 24.970 1.240 -32.663 1.00 98.19 79 LEU A C 1
ATOM 655 O O . LEU A 1 79 ? 24.644 0.681 -31.617 1.00 98.19 79 LEU A O 1
ATOM 659 N N . GLN A 1 80 ? 26.002 2.081 -32.732 1.00 97.94 80 GLN A N 1
ATOM 660 C CA . GLN A 1 80 ? 26.810 2.441 -31.568 1.00 97.94 80 GLN A CA 1
ATOM 661 C C . GLN A 1 80 ? 25.984 3.191 -30.517 1.00 97.94 80 GLN A C 1
ATOM 663 O O . GLN A 1 80 ? 26.046 2.848 -29.337 1.00 97.94 80 GLN A O 1
ATOM 668 N N . SER A 1 81 ? 25.160 4.157 -30.932 1.00 97.69 81 SER A N 1
ATOM 669 C CA . SER A 1 81 ? 24.263 4.881 -30.024 1.00 97.69 81 SER A CA 1
ATOM 670 C C . SER A 1 81 ? 23.280 3.937 -29.325 1.00 97.69 81 SER A C 1
ATOM 672 O O . SER A 1 81 ? 23.160 3.964 -28.100 1.00 97.69 81 SER A O 1
ATOM 674 N N . THR A 1 82 ? 22.632 3.036 -30.072 1.00 97.50 82 THR A N 1
ATOM 675 C CA . THR A 1 82 ? 21.730 2.032 -29.494 1.00 97.50 82 THR A CA 1
ATOM 676 C C . THR A 1 82 ? 22.470 1.091 -28.546 1.00 97.50 82 THR A C 1
ATOM 678 O O . THR A 1 82 ? 21.942 0.761 -27.489 1.00 97.50 82 THR A O 1
ATOM 681 N N . GLN A 1 83 ? 23.705 0.693 -28.862 1.00 97.56 83 GLN A N 1
ATOM 682 C CA . GLN A 1 83 ? 24.505 -0.145 -27.970 1.00 97.56 83 GLN A CA 1
ATOM 683 C C . GLN A 1 83 ? 24.780 0.542 -26.624 1.00 97.56 83 GLN A C 1
ATOM 685 O O . GLN A 1 83 ? 24.720 -0.120 -25.587 1.00 97.56 83 GLN A O 1
ATOM 690 N N . VAL A 1 84 ? 25.064 1.848 -26.618 1.00 97.69 84 VAL A N 1
ATOM 691 C CA . VAL A 1 84 ? 25.237 2.614 -25.372 1.00 97.69 84 VAL A CA 1
ATOM 692 C C . VAL A 1 84 ? 23.928 2.665 -24.583 1.00 97.69 84 VAL A C 1
ATOM 694 O O . VAL A 1 84 ? 23.936 2.348 -23.397 1.00 97.69 84 VAL A O 1
ATOM 697 N N . GLN A 1 85 ? 22.803 2.959 -25.240 1.00 97.19 85 GLN A N 1
ATOM 698 C CA . GLN A 1 85 ? 21.486 2.998 -24.588 1.00 97.19 85 GLN A CA 1
ATOM 699 C C . GLN A 1 85 ? 21.102 1.642 -23.977 1.00 97.19 85 GLN A C 1
ATOM 701 O O . GLN A 1 85 ? 20.610 1.578 -22.854 1.00 97.19 85 GLN A O 1
ATOM 706 N N . VAL A 1 86 ? 21.364 0.537 -24.682 1.00 98.06 86 VAL A N 1
ATOM 707 C CA . VAL A 1 86 ? 21.098 -0.816 -24.165 1.00 98.06 86 VAL A CA 1
ATOM 708 C C . VAL A 1 86 ? 21.953 -1.121 -22.937 1.00 98.06 86 VAL A C 1
ATOM 710 O O . VAL A 1 86 ? 21.439 -1.690 -21.977 1.00 98.06 86 VAL A O 1
ATOM 713 N N . LYS A 1 87 ? 23.228 -0.714 -22.924 1.00 97.56 87 LYS A N 1
ATOM 714 C CA . LYS A 1 87 ? 24.091 -0.873 -21.744 1.00 97.56 87 LYS A CA 1
ATOM 715 C C . LYS A 1 87 ? 23.590 -0.062 -20.550 1.00 97.56 87 LYS A C 1
ATOM 717 O O . LYS A 1 87 ? 23.593 -0.574 -19.436 1.00 97.56 87 LYS A O 1
ATOM 722 N N . GLU A 1 88 ? 23.139 1.169 -20.773 1.00 97.31 88 GLU A N 1
ATOM 723 C CA . GLU A 1 88 ? 22.565 2.001 -19.711 1.00 97.31 88 GLU A CA 1
ATOM 724 C C . GLU A 1 88 ? 21.292 1.365 -19.130 1.00 97.31 88 GLU A C 1
ATOM 726 O O . GLU A 1 88 ? 21.169 1.229 -17.914 1.00 97.31 88 GLU A O 1
ATOM 731 N N . MET A 1 89 ? 20.384 0.880 -19.985 1.00 96.50 89 MET A N 1
ATOM 732 C CA . MET A 1 89 ? 19.177 0.172 -19.539 1.00 96.50 89 MET A CA 1
ATOM 733 C C . MET A 1 89 ? 19.505 -1.105 -18.750 1.00 96.50 89 MET A C 1
ATOM 735 O O . MET A 1 89 ? 18.843 -1.395 -17.755 1.00 96.50 89 MET A O 1
ATOM 739 N N . GLN A 1 90 ? 20.535 -1.856 -19.152 1.00 96.94 90 GLN A N 1
ATOM 740 C CA . GLN A 1 90 ? 20.999 -3.033 -18.407 1.00 96.94 90 GLN A CA 1
ATOM 741 C C . GLN A 1 90 ? 21.495 -2.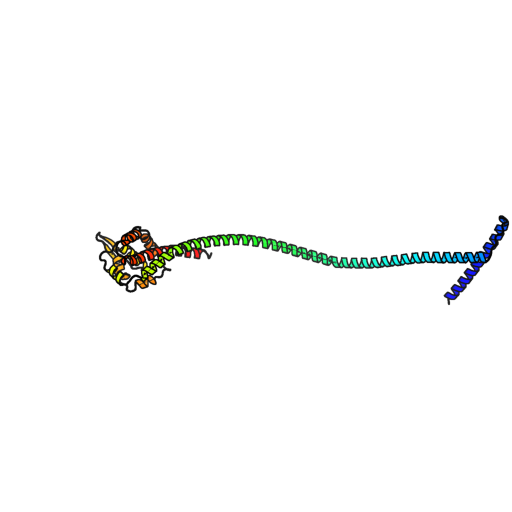659 -17.005 1.00 96.94 90 GLN A C 1
ATOM 743 O O . GLN A 1 90 ? 21.073 -3.275 -16.031 1.00 96.94 90 GLN A O 1
ATOM 748 N N . GLN A 1 91 ? 22.305 -1.606 -16.881 1.00 96.19 91 GLN A N 1
ATOM 749 C CA . GLN A 1 91 ? 22.775 -1.120 -15.578 1.00 96.19 91 GLN A CA 1
ATOM 750 C C . GLN A 1 91 ? 21.622 -0.641 -14.687 1.00 96.19 91 GLN A C 1
ATOM 752 O O . GLN A 1 91 ? 21.611 -0.896 -13.482 1.00 96.19 91 GLN A O 1
ATOM 757 N N . GLN A 1 92 ? 20.622 0.028 -15.268 1.00 95.56 92 GLN A N 1
ATOM 758 C CA . GLN A 1 92 ? 19.422 0.435 -14.536 1.00 95.56 92 GLN A CA 1
ATOM 759 C C . GLN A 1 92 ? 18.633 -0.778 -14.023 1.00 95.56 92 GLN A C 1
ATOM 761 O O . GLN A 1 92 ? 18.196 -0.771 -12.872 1.00 95.56 92 GLN A O 1
ATOM 766 N N . LEU A 1 93 ? 18.485 -1.832 -14.834 1.00 95.25 93 LEU A N 1
ATOM 767 C CA . LEU A 1 93 ? 17.828 -3.076 -14.420 1.00 95.25 93 LEU A CA 1
ATOM 768 C C . LEU A 1 93 ? 18.580 -3.774 -13.282 1.00 95.25 93 LEU A C 1
ATOM 770 O O . LEU A 1 93 ? 17.956 -4.132 -12.283 1.00 95.25 93 LEU A O 1
ATOM 774 N N . GLU A 1 94 ? 19.904 -3.898 -13.390 1.00 95.44 94 GLU A N 1
ATOM 775 C CA . GLU A 1 94 ? 20.752 -4.475 -12.337 1.00 95.44 94 GLU A CA 1
ATOM 776 C C . GLU A 1 94 ? 20.623 -3.703 -11.013 1.00 95.44 94 GLU A C 1
ATOM 778 O O . GLU A 1 94 ? 20.554 -4.307 -9.945 1.00 95.44 94 GLU A O 1
ATOM 783 N N . GLY A 1 95 ? 20.511 -2.370 -11.063 1.00 93.81 95 GLY A N 1
ATOM 784 C CA . GLY A 1 95 ? 20.293 -1.538 -9.875 1.00 93.81 95 GLY A CA 1
ATOM 785 C C . GLY A 1 95 ? 18.872 -1.605 -9.292 1.00 93.81 95 GLY A C 1
ATOM 786 O O . GLY A 1 95 ? 18.683 -1.356 -8.096 1.00 93.81 95 GLY A O 1
ATOM 787 N N . LEU A 1 96 ? 17.861 -1.922 -10.106 1.00 95.56 96 LEU A N 1
ATOM 788 C CA . LEU A 1 96 ? 16.465 -2.050 -9.670 1.00 95.56 96 LEU A CA 1
ATOM 789 C C . LEU A 1 96 ? 16.144 -3.434 -9.096 1.00 95.56 96 LEU A C 1
ATOM 791 O O . LEU A 1 96 ? 15.302 -3.531 -8.202 1.00 95.56 96 LEU A O 1
ATOM 795 N N . GLN A 1 97 ? 16.829 -4.482 -9.551 1.00 94.12 97 GLN A N 1
ATOM 796 C CA . GLN A 1 97 ? 16.631 -5.852 -9.082 1.00 94.12 97 GLN A CA 1
ATOM 797 C C . GLN A 1 97 ? 16.731 -6.016 -7.549 1.00 94.12 97 GLN A C 1
ATOM 799 O O . GLN A 1 97 ? 15.770 -6.514 -6.958 1.00 94.12 97 GLN A O 1
ATOM 804 N N . PRO A 1 98 ? 17.785 -5.535 -6.854 1.00 96.44 98 PRO A N 1
ATOM 805 C CA . PRO A 1 98 ? 17.868 -5.680 -5.400 1.00 96.44 98 PRO A CA 1
ATOM 806 C C . PRO A 1 98 ? 16.794 -4.868 -4.663 1.00 96.44 98 PRO A C 1
ATOM 808 O O . PRO A 1 98 ? 16.276 -5.314 -3.641 1.00 96.44 98 PRO A O 1
ATOM 811 N N . LYS A 1 99 ? 16.406 -3.697 -5.191 1.00 95.12 99 LYS A N 1
ATOM 812 C CA . LYS A 1 99 ? 15.332 -2.876 -4.604 1.00 95.12 99 LYS A CA 1
ATOM 813 C C . LYS A 1 99 ? 13.981 -3.579 -4.689 1.00 95.12 99 LYS A C 1
ATOM 815 O O . LYS A 1 99 ? 13.183 -3.493 -3.757 1.00 95.12 99 LYS A O 1
ATOM 820 N N . LEU A 1 100 ? 13.727 -4.277 -5.796 1.00 95.94 100 LEU A N 1
ATOM 821 C CA . LEU A 1 100 ? 12.518 -5.073 -5.965 1.00 95.94 100 LEU A CA 1
ATOM 822 C C . LEU A 1 100 ? 12.493 -6.235 -4.968 1.00 95.94 100 LEU A C 1
ATOM 824 O O . LEU A 1 100 ? 11.488 -6.423 -4.289 1.00 95.94 100 LEU A O 1
ATOM 828 N N . GLU A 1 101 ? 13.599 -6.966 -4.827 1.00 96.25 101 GLU A N 1
ATOM 829 C CA . GLU A 1 101 ? 13.709 -8.058 -3.853 1.00 96.25 101 GLU A CA 1
ATOM 830 C C . GLU A 1 101 ? 13.508 -7.576 -2.409 1.00 96.25 101 GLU A C 1
ATOM 832 O O . GLU A 1 101 ? 12.793 -8.218 -1.638 1.00 96.25 101 GLU A O 1
ATOM 837 N N . GLU A 1 102 ? 14.085 -6.430 -2.037 1.00 96.19 102 GLU A N 1
ATOM 838 C CA . GLU A 1 102 ? 13.884 -5.820 -0.719 1.00 96.19 102 GLU A CA 1
ATOM 839 C C . GLU A 1 102 ? 12.421 -5.410 -0.502 1.00 96.19 102 GLU A C 1
ATOM 841 O O . GLU A 1 102 ? 11.848 -5.682 0.555 1.00 96.19 102 GLU A O 1
ATOM 846 N N . SER A 1 103 ? 11.788 -4.800 -1.509 1.00 94.75 103 SER A N 1
ATOM 847 C CA . SER A 1 103 ? 10.375 -4.429 -1.436 1.00 94.75 103 SER A CA 1
ATOM 848 C C . SER A 1 103 ? 9.476 -5.656 -1.292 1.00 94.75 103 SER A C 1
ATOM 850 O O . SER A 1 103 ? 8.554 -5.631 -0.484 1.00 94.75 103 SER A O 1
ATOM 852 N N . VAL A 1 104 ? 9.750 -6.737 -2.028 1.00 96.88 104 VAL A N 1
ATOM 853 C CA . VAL A 1 104 ? 8.998 -7.997 -1.926 1.00 96.88 104 VAL A CA 1
ATOM 854 C C . VAL A 1 104 ? 9.154 -8.612 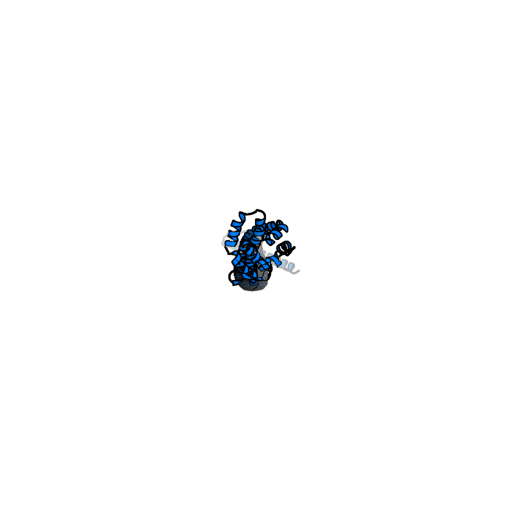-0.536 1.00 96.88 104 VAL A C 1
ATOM 856 O O . VAL A 1 104 ? 8.159 -9.030 0.054 1.00 96.88 104 VAL A O 1
ATOM 859 N N . LYS A 1 105 ? 10.370 -8.621 0.030 1.00 96.94 105 LYS A N 1
ATOM 860 C CA . LYS A 1 105 ? 10.606 -9.084 1.409 1.00 96.94 105 LYS A CA 1
ATOM 861 C C . LYS A 1 105 ? 9.787 -8.279 2.418 1.00 96.94 105 LYS A C 1
ATOM 863 O O . LYS A 1 105 ? 9.030 -8.873 3.180 1.00 96.94 105 LYS A O 1
ATOM 868 N N . LYS A 1 106 ? 9.846 -6.945 2.345 1.00 95.81 106 LYS A N 1
ATOM 869 C CA . LYS A 1 106 ? 9.061 -6.046 3.208 1.00 95.81 106 LYS A CA 1
ATOM 870 C C . LYS A 1 106 ? 7.557 -6.283 3.074 1.00 95.81 106 LYS A C 1
ATOM 872 O O . LYS A 1 106 ? 6.849 -6.334 4.074 1.00 95.81 106 LYS A O 1
ATOM 877 N N . THR A 1 107 ? 7.049 -6.454 1.854 1.00 95.69 107 THR A N 1
ATOM 878 C CA . THR A 1 107 ? 5.628 -6.754 1.629 1.00 95.69 107 THR A CA 1
ATOM 879 C C . THR A 1 107 ? 5.230 -8.095 2.242 1.00 95.69 107 THR A C 1
ATOM 881 O O . THR A 1 107 ? 4.174 -8.175 2.865 1.00 95.69 107 THR A O 1
ATOM 884 N N . ASN A 1 108 ? 6.067 -9.127 2.121 1.00 96.06 108 ASN A N 1
ATOM 885 C CA . ASN A 1 108 ? 5.799 -10.439 2.713 1.00 96.06 108 ASN A CA 1
ATOM 886 C C . ASN A 1 108 ? 5.807 -10.395 4.249 1.00 96.06 108 ASN A C 1
ATOM 888 O O . ASN A 1 108 ? 4.927 -10.984 4.875 1.00 96.06 108 ASN A O 1
ATOM 892 N N . GLU A 1 109 ? 6.752 -9.672 4.855 1.00 96.56 109 GLU A N 1
ATOM 893 C CA . GLU A 1 109 ? 6.807 -9.447 6.307 1.00 96.56 109 GLU A CA 1
ATOM 894 C C . GLU A 1 109 ? 5.543 -8.736 6.808 1.00 96.56 109 GLU A C 1
ATOM 896 O O . GLU A 1 109 ? 4.871 -9.225 7.717 1.00 96.56 109 GLU A O 1
ATOM 901 N N . LEU A 1 110 ? 5.149 -7.640 6.151 1.00 95.62 110 LEU A N 1
ATOM 902 C CA . LEU A 1 110 ? 3.918 -6.917 6.476 1.00 95.62 110 LEU A CA 1
ATOM 903 C C . LEU A 1 110 ? 2.673 -7.791 6.302 1.00 95.62 110 LEU A C 1
ATOM 905 O O . LEU A 1 110 ? 1.756 -7.729 7.119 1.00 95.62 110 LEU A O 1
ATOM 909 N N . MET A 1 111 ? 2.626 -8.625 5.261 1.00 95.81 111 MET A N 1
ATOM 910 C CA . MET A 1 111 ? 1.512 -9.545 5.045 1.00 95.81 111 MET A CA 1
ATOM 911 C C . MET A 1 111 ? 1.420 -10.581 6.175 1.00 95.81 111 MET A C 1
ATOM 913 O O . MET A 1 111 ? 0.319 -10.872 6.643 1.00 95.81 111 MET A O 1
ATOM 917 N N . ALA A 1 112 ? 2.557 -11.095 6.656 1.00 96.50 112 ALA A N 1
ATOM 918 C CA . ALA A 1 112 ? 2.601 -12.015 7.789 1.00 96.50 112 ALA A CA 1
ATOM 919 C C . ALA A 1 112 ? 2.137 -11.333 9.089 1.00 96.50 112 ALA A C 1
ATOM 921 O O . ALA A 1 112 ? 1.322 -11.893 9.824 1.00 96.50 112 ALA A O 1
ATOM 922 N N . GLU A 1 113 ? 2.578 -10.098 9.345 1.00 95.44 113 GLU A N 1
ATOM 923 C CA . GLU A 1 113 ? 2.106 -9.311 10.489 1.00 95.44 113 GLU A CA 1
ATOM 924 C C . GLU A 1 113 ? 0.601 -9.042 10.442 1.00 95.44 113 GLU A C 1
ATOM 926 O O . GLU A 1 113 ? -0.075 -9.141 11.468 1.00 95.44 113 GLU A O 1
ATOM 931 N N . ILE A 1 114 ? 0.065 -8.701 9.265 1.00 96.12 114 ILE A N 1
ATOM 932 C CA . ILE A 1 114 ? -1.372 -8.482 9.078 1.00 96.12 114 ILE A CA 1
ATOM 933 C C . ILE A 1 114 ? -2.131 -9.764 9.411 1.00 96.12 114 ILE A C 1
ATOM 935 O O . ILE A 1 114 ? -3.101 -9.699 10.153 1.00 96.12 114 ILE A O 1
ATOM 939 N N . GLN A 1 115 ? -1.674 -10.930 8.949 1.00 95.75 115 GLN A N 1
ATOM 940 C CA . GLN A 1 115 ? -2.335 -12.201 9.263 1.00 95.75 115 GLN A CA 1
ATOM 941 C C . GLN A 1 115 ? -2.385 -12.489 10.769 1.00 95.75 115 GLN A C 1
ATOM 943 O O . GLN A 1 115 ? -3.408 -12.971 11.257 1.00 95.75 115 GLN A O 1
ATOM 948 N N . VAL A 1 116 ? -1.316 -12.188 11.515 1.00 95.94 116 VAL A N 1
ATOM 949 C CA . VAL A 1 116 ? -1.304 -12.331 12.983 1.00 95.94 116 VAL A CA 1
ATOM 950 C C . VAL A 1 116 ? -2.279 -11.340 13.622 1.00 95.94 116 VAL A C 1
ATOM 952 O O . VAL A 1 116 ? -3.163 -11.746 14.373 1.00 95.94 116 VAL A O 1
ATOM 955 N N . LYS A 1 117 ? -2.191 -10.056 13.255 1.00 94.88 117 LYS A N 1
ATOM 956 C CA . LYS A 1 117 ? -3.065 -8.998 13.786 1.00 94.88 117 LYS A CA 1
ATOM 957 C C . LYS A 1 117 ? -4.543 -9.244 13.466 1.00 94.88 117 LYS A C 1
ATOM 959 O O . LYS A 1 117 ? -5.390 -8.939 14.297 1.00 94.88 117 LYS A O 1
ATOM 964 N N . THR A 1 118 ? -4.866 -9.808 12.301 1.00 94.06 118 THR A N 1
ATOM 965 C CA . THR A 1 118 ? -6.237 -10.185 11.927 1.00 94.06 118 THR A CA 1
ATOM 966 C C . THR A 1 118 ? -6.761 -11.313 12.809 1.00 94.06 118 THR A C 1
ATOM 968 O O . THR A 1 118 ? -7.858 -11.180 13.339 1.00 94.06 118 THR A O 1
ATOM 971 N N . LYS A 1 119 ? -5.971 -12.368 13.060 1.00 95.12 119 LYS A N 1
ATOM 972 C CA . LYS A 1 119 ? -6.372 -13.444 13.986 1.00 95.12 119 LYS A CA 1
ATOM 973 C C . LYS A 1 119 ? -6.613 -12.918 15.405 1.00 95.12 119 LYS A C 1
ATOM 975 O O . LYS A 1 119 ? -7.604 -13.273 16.040 1.00 95.12 119 LYS A O 1
ATOM 980 N N . ASP A 1 120 ? -5.749 -12.029 15.888 1.00 93.56 120 ASP A N 1
ATOM 981 C CA . ASP A 1 120 ? -5.914 -11.405 17.204 1.00 93.56 120 ASP A CA 1
ATOM 982 C C . ASP A 1 120 ? -7.137 -10.472 17.252 1.00 93.56 120 ASP A C 1
ATOM 984 O O . ASP A 1 120 ? -7.824 -10.383 18.270 1.00 93.56 120 ASP A O 1
ATOM 988 N N . ALA A 1 121 ? -7.435 -9.769 16.158 1.00 94.56 121 ALA A N 1
ATOM 989 C CA . ALA A 1 121 ? -8.623 -8.929 16.054 1.00 94.56 121 ALA A CA 1
ATOM 990 C C . ALA A 1 121 ? -9.913 -9.763 16.026 1.00 94.56 121 ALA A C 1
ATOM 992 O O . ALA A 1 121 ? -10.879 -9.390 16.690 1.00 94.56 121 ALA A O 1
ATOM 993 N N . ASP A 1 122 ? -9.920 -10.894 15.319 1.00 94.06 122 ASP A N 1
ATOM 994 C CA . ASP A 1 122 ? -11.071 -11.797 15.246 1.00 94.06 122 ASP A CA 1
ATOM 995 C C . ASP A 1 122 ? -11.370 -12.432 16.612 1.00 94.06 122 ASP A C 1
ATOM 997 O O . ASP A 1 122 ? -12.513 -12.389 17.066 1.00 94.06 122 ASP A O 1
ATOM 1001 N N . THR A 1 123 ? -10.348 -12.903 17.338 1.00 93.06 123 THR A N 1
ATOM 1002 C CA . THR A 1 123 ? -10.532 -13.456 18.697 1.00 93.06 123 THR A CA 1
ATOM 1003 C C . THR A 1 123 ? -11.064 -12.413 19.684 1.00 93.06 123 THR A C 1
ATOM 1005 O O . THR A 1 123 ? -11.974 -12.693 20.466 1.00 93.06 123 THR A O 1
ATOM 1008 N N . LYS A 1 124 ? -10.560 -11.172 19.627 1.00 93.19 124 LYS A N 1
ATOM 1009 C CA . LYS A 1 124 ? -11.087 -10.065 20.442 1.00 93.19 124 LYS A CA 1
ATOM 1010 C C . LYS A 1 124 ? -12.512 -9.693 20.056 1.00 93.19 124 LYS A C 1
ATOM 1012 O O . LYS A 1 124 ? -13.321 -9.414 20.935 1.00 93.19 124 LYS A O 1
ATOM 1017 N N . LYS A 1 125 ? -12.839 -9.692 18.764 1.00 93.38 125 LYS A N 1
ATOM 1018 C CA . LYS A 1 125 ? -14.197 -9.418 18.286 1.00 93.38 125 LYS A CA 1
ATOM 1019 C C . LYS A 1 125 ? -15.181 -10.465 18.803 1.00 93.38 125 LYS A C 1
ATOM 1021 O O . LYS A 1 125 ? -16.265 -10.097 19.245 1.00 93.38 125 LYS A O 1
ATOM 1026 N N . GLU A 1 126 ? -14.804 -11.742 18.796 1.00 92.06 126 GLU A N 1
ATOM 1027 C CA . GLU A 1 126 ? -15.619 -12.814 19.378 1.00 92.06 126 GLU A CA 1
ATOM 1028 C C . GLU A 1 126 ? -15.842 -12.609 20.883 1.00 92.06 126 GLU A C 1
ATOM 1030 O O . GLU A 1 126 ? -16.983 -12.698 21.339 1.00 92.06 126 GLU A O 1
ATOM 1035 N N . ALA A 1 127 ? -14.797 -12.251 21.639 1.00 91.38 127 ALA A N 1
ATOM 1036 C CA . ALA A 1 127 ? -14.914 -11.952 23.068 1.00 91.38 127 ALA A CA 1
ATOM 1037 C C . ALA A 1 127 ? -15.858 -10.766 23.343 1.00 91.38 127 ALA A C 1
ATOM 1039 O O . ALA A 1 127 ? -16.770 -10.881 24.161 1.00 91.38 127 ALA A O 1
ATOM 1040 N N . VAL A 1 128 ? -15.715 -9.665 22.595 1.00 93.31 128 VAL A N 1
ATOM 1041 C CA . VAL A 1 128 ? -16.570 -8.474 22.740 1.00 93.31 128 VAL A CA 1
ATOM 1042 C C . VAL A 1 128 ? -18.034 -8.792 22.435 1.00 93.31 128 VAL A C 1
ATOM 1044 O O . VAL A 1 128 ? -18.913 -8.317 23.144 1.00 93.31 128 VAL A O 1
ATOM 1047 N N . VAL A 1 129 ? -18.329 -9.634 21.437 1.00 93.75 129 VAL A N 1
ATOM 1048 C CA . VAL A 1 129 ? -19.715 -10.045 21.138 1.00 93.75 129 VAL A CA 1
ATOM 1049 C C . VAL A 1 129 ? -20.329 -10.845 22.293 1.00 93.75 129 VAL A C 1
ATOM 1051 O O . VAL A 1 129 ? -21.529 -10.730 22.556 1.00 93.75 129 VAL A O 1
ATOM 1054 N N . VAL A 1 130 ? -19.539 -11.666 22.993 1.00 92.81 130 VAL A N 1
ATOM 1055 C CA . VAL A 1 130 ? -20.013 -12.401 24.176 1.00 92.81 130 VAL A CA 1
ATOM 1056 C C . VAL A 1 130 ? -20.284 -11.441 25.335 1.00 92.81 130 VAL A C 1
ATOM 1058 O O . VAL A 1 130 ? -21.359 -11.509 25.935 1.00 92.81 130 VAL A O 1
ATOM 1061 N N . GLU A 1 131 ? -19.360 -10.522 25.613 1.00 90.44 131 GLU A N 1
ATOM 1062 C CA . GLU A 1 131 ? -19.508 -9.511 26.668 1.00 90.44 131 GLU A CA 1
ATOM 1063 C C . GLU A 1 131 ? -20.685 -8.563 26.398 1.00 90.44 131 GLU A C 1
ATOM 1065 O O . GLU A 1 131 ? -21.478 -8.284 27.298 1.00 90.44 131 GLU A O 1
ATOM 1070 N N . GLU A 1 132 ? -20.873 -8.129 25.150 1.00 89.44 132 GLU A N 1
ATOM 1071 C CA . GLU A 1 132 ? -21.996 -7.283 24.736 1.00 89.44 132 GLU A CA 1
ATOM 1072 C C . GLU A 1 132 ? -23.339 -7.981 24.989 1.00 89.44 132 GLU A C 1
ATOM 1074 O O . GLU A 1 132 ? -24.267 -7.374 25.529 1.00 89.44 132 GLU A O 1
ATOM 1079 N N . ARG A 1 133 ? -23.445 -9.280 24.670 1.00 90.94 133 ARG A N 1
ATOM 1080 C CA . ARG A 1 133 ? -24.658 -10.065 24.954 1.00 90.94 133 ARG A CA 1
ATOM 1081 C C . ARG A 1 133 ? -24.939 -10.157 26.450 1.00 90.94 133 ARG A C 1
ATOM 1083 O O . ARG A 1 133 ? -26.090 -9.985 26.847 1.00 90.94 133 ARG A O 1
ATOM 1090 N N . GLN A 1 134 ? -23.919 -10.417 27.268 1.00 89.62 134 GLN A N 1
ATOM 1091 C CA . GLN A 1 134 ? -24.075 -10.503 28.723 1.00 89.62 134 GLN A CA 1
ATOM 1092 C C . GLN A 1 134 ? -24.485 -9.154 29.324 1.00 89.62 134 GLN A C 1
ATOM 1094 O O . GLN A 1 134 ? -25.449 -9.088 30.087 1.00 89.62 134 GLN A O 1
ATOM 1099 N N . CYS A 1 135 ? -23.819 -8.071 28.920 1.00 85.12 135 CYS A N 1
ATOM 1100 C CA . CYS A 1 135 ? -24.138 -6.716 29.357 1.00 85.12 135 CYS A CA 1
ATOM 1101 C C . CYS A 1 135 ? -25.573 -6.328 28.974 1.00 85.12 135 CYS A C 1
ATOM 1103 O O . CYS A 1 135 ? -26.316 -5.805 29.803 1.00 85.12 135 CYS A O 1
ATOM 1105 N N . ASN A 1 136 ? -26.015 -6.653 27.754 1.00 91.44 136 ASN A N 1
ATOM 1106 C CA . ASN A 1 136 ? -27.371 -6.336 27.309 1.00 91.44 136 ASN A CA 1
ATOM 1107 C C . ASN A 1 136 ? -28.447 -7.133 28.074 1.00 91.44 136 ASN A C 1
ATOM 1109 O O . ASN A 1 136 ? -29.485 -6.573 28.424 1.00 91.44 136 ASN A O 1
ATOM 1113 N N . GLN A 1 137 ? -28.193 -8.407 28.402 1.00 90.94 137 GLN A N 1
ATOM 1114 C CA . GLN A 1 137 ? -29.090 -9.210 29.250 1.00 90.94 137 GLN A CA 1
ATOM 1115 C C . GLN A 1 137 ? -29.179 -8.658 30.679 1.00 90.94 137 GLN A C 1
ATOM 1117 O O . GLN A 1 137 ? -30.265 -8.545 31.245 1.00 90.94 137 GLN A O 1
ATOM 1122 N N . GLN A 1 138 ? -28.045 -8.276 31.269 1.00 85.06 138 GLN A N 1
ATOM 1123 C CA . GLN A 1 138 ? -28.026 -7.661 32.598 1.00 85.06 138 GLN A CA 1
ATOM 1124 C C . GLN A 1 138 ? -28.719 -6.293 32.594 1.00 85.06 138 GLN A C 1
ATOM 1126 O O . GLN A 1 138 ? -29.471 -5.977 33.517 1.00 85.06 138 GLN A O 1
ATOM 1131 N N . ALA A 1 139 ? -28.518 -5.497 31.542 1.00 85.88 139 ALA A N 1
ATOM 1132 C CA . ALA A 1 139 ? -29.175 -4.210 31.370 1.00 85.88 139 ALA A CA 1
ATOM 1133 C C . ALA A 1 139 ? -30.695 -4.358 31.202 1.00 85.88 139 ALA A C 1
ATOM 1135 O O . ALA A 1 139 ? -31.438 -3.576 31.796 1.00 85.88 139 ALA A O 1
ATOM 1136 N N . SER A 1 140 ? -31.178 -5.356 30.448 1.00 86.75 140 SER A N 1
ATOM 1137 C CA . SER A 1 140 ? -32.619 -5.603 30.311 1.00 86.75 140 SER A CA 1
ATOM 1138 C C . SER A 1 140 ? -33.238 -6.034 31.640 1.00 86.75 140 SER A C 1
ATOM 1140 O O . SER A 1 140 ? -34.224 -5.438 32.067 1.00 86.75 140 SER A O 1
ATOM 1142 N N . ALA A 1 141 ? -32.606 -6.971 32.354 1.00 82.56 141 ALA A N 1
ATOM 1143 C CA . ALA A 1 141 ? -33.067 -7.410 33.669 1.00 82.56 141 ALA A CA 1
ATOM 1144 C C . ALA A 1 141 ? -33.096 -6.254 34.687 1.00 82.56 141 ALA A C 1
ATOM 1146 O O . ALA A 1 141 ? -34.037 -6.125 35.470 1.00 82.56 141 ALA A O 1
ATOM 1147 N N . ALA A 1 142 ? -32.093 -5.369 34.666 1.00 78.00 142 ALA A N 1
ATOM 1148 C CA . ALA A 1 142 ? -32.063 -4.194 35.533 1.00 78.00 142 ALA A CA 1
ATOM 1149 C C . ALA A 1 142 ? -33.196 -3.203 35.218 1.00 78.00 142 ALA A C 1
ATOM 1151 O O . ALA A 1 142 ? -33.810 -2.685 36.152 1.00 78.00 142 ALA A O 1
ATOM 1152 N N . ARG A 1 143 ? -33.494 -2.974 33.931 1.00 78.88 143 ARG A N 1
ATOM 1153 C CA . ARG A 1 143 ? -34.595 -2.101 33.490 1.00 78.88 143 ARG A CA 1
ATOM 1154 C C . ARG A 1 143 ? -35.958 -2.646 33.899 1.00 78.88 143 ARG A C 1
ATOM 1156 O O . ARG A 1 143 ? -36.765 -1.889 34.424 1.00 78.88 143 ARG A O 1
ATOM 1163 N N . GLU A 1 144 ? -36.191 -3.946 33.733 1.00 82.06 144 GLU A N 1
ATOM 1164 C CA . GLU A 1 144 ? -37.445 -4.584 34.156 1.00 82.06 144 GLU A CA 1
ATOM 1165 C C . GLU A 1 144 ? -37.681 -4.414 35.664 1.00 82.06 144 GLU A C 1
ATOM 1167 O O . GLU A 1 144 ? -38.780 -4.074 36.103 1.00 82.06 144 GLU A O 1
ATOM 1172 N N . VAL A 1 145 ? -36.634 -4.591 36.477 1.00 77.69 145 VAL A N 1
ATOM 1173 C CA . VAL A 1 145 ? -36.721 -4.381 37.929 1.00 77.69 145 VAL A CA 1
ATOM 1174 C C . VAL A 1 145 ? -36.945 -2.906 38.265 1.00 77.69 145 VAL A C 1
ATOM 1176 O O . VAL A 1 145 ? -37.707 -2.599 39.184 1.00 77.69 145 VAL A O 1
ATOM 1179 N N . GLU A 1 146 ? -36.293 -1.984 37.558 1.00 75.69 146 GLU A N 1
ATOM 1180 C CA . GLU A 1 146 ? -36.489 -0.545 37.744 1.00 75.69 146 GLU A CA 1
ATOM 1181 C C . GLU A 1 146 ? -37.937 -0.138 37.458 1.00 75.69 146 GLU A C 1
ATOM 1183 O O . GLU A 1 146 ? -38.571 0.475 38.319 1.00 75.69 146 GLU A O 1
ATOM 1188 N N . GLU A 1 147 ? -38.485 -0.562 36.319 1.00 80.38 147 GLU A N 1
ATOM 1189 C CA . GLU A 1 147 ? -39.853 -0.263 35.893 1.00 80.38 147 GLU A CA 1
ATOM 1190 C C . GLU A 1 147 ? -40.889 -0.812 36.881 1.00 80.38 147 GLU A C 1
ATOM 1192 O O . GLU A 1 147 ? -41.738 -0.062 37.371 1.00 80.38 147 GLU A O 1
ATOM 1197 N N . GLN A 1 148 ? -40.762 -2.083 37.283 1.00 74.19 148 GLN A N 1
ATOM 1198 C CA . GLN A 1 148 ? -41.651 -2.691 38.282 1.00 74.19 148 GLN A CA 1
ATOM 1199 C C . GLN A 1 148 ? -41.646 -1.931 39.610 1.00 74.19 148 GLN A C 1
ATOM 1201 O O . GLN A 1 148 ? -42.649 -1.892 40.331 1.00 74.19 148 GLN A O 1
ATOM 1206 N N . CYS A 1 149 ? -40.506 -1.352 39.973 1.00 71.25 149 CYS A N 1
ATOM 1207 C CA . CYS A 1 149 ? -40.392 -0.601 41.208 1.00 71.25 149 CYS A CA 1
ATOM 1208 C C . CYS A 1 149 ? -40.916 0.824 41.075 1.00 71.25 149 CYS A C 1
ATOM 1210 O O . CYS A 1 149 ? -41.503 1.324 42.034 1.00 71.25 149 CYS A O 1
ATOM 1212 N N . GLN A 1 150 ? -40.714 1.462 39.924 1.00 74.56 150 GLN A N 1
ATOM 1213 C CA . GLN A 1 150 ? -41.239 2.793 39.658 1.00 74.56 150 GLN A CA 1
ATOM 1214 C C . GLN A 1 150 ? -42.769 2.771 39.639 1.00 74.56 150 GLN A C 1
ATOM 1216 O O . GLN A 1 150 ? -43.394 3.568 40.329 1.00 74.56 150 GLN A O 1
ATOM 1221 N N . GLU A 1 151 ? -43.376 1.775 38.989 1.00 77.06 151 GLU A N 1
ATOM 1222 C CA . GLU A 1 151 ? -44.834 1.610 38.959 1.00 77.06 151 GLU A CA 1
ATOM 1223 C C . GLU A 1 151 ? -45.429 1.467 40.373 1.00 77.06 151 GLU A C 1
ATOM 1225 O O . GLU A 1 151 ? -46.494 1.997 40.699 1.00 77.06 151 GLU A O 1
ATOM 1230 N N . GLN A 1 152 ? -44.731 0.750 41.253 1.00 66.69 152 GLN A N 1
ATOM 1231 C CA . GLN A 1 152 ? -45.168 0.563 42.635 1.00 66.69 152 GLN A CA 1
ATOM 1232 C C . GLN A 1 152 ? -44.947 1.800 43.492 1.00 66.69 152 GLN A C 1
ATOM 1234 O O . GLN A 1 152 ? -45.775 2.091 44.357 1.00 66.69 152 GLN A O 1
ATOM 1239 N N . LEU A 1 153 ? -43.865 2.537 43.245 1.00 69.44 153 LEU A N 1
ATOM 1240 C CA . LEU A 1 153 ? -43.623 3.821 43.882 1.00 69.44 153 LEU A CA 1
ATOM 1241 C C . LEU A 1 153 ? -44.715 4.822 43.487 1.00 69.44 153 LEU A C 1
ATOM 1243 O O . LEU A 1 153 ? -45.296 5.455 44.366 1.00 69.44 153 LEU A O 1
ATOM 1247 N N . ASP A 1 154 ? -45.082 4.880 42.209 1.00 73.38 154 ASP A N 1
ATOM 1248 C CA . ASP A 1 154 ? -46.132 5.763 41.697 1.00 73.38 154 ASP A CA 1
ATOM 1249 C C . ASP A 1 154 ? -47.518 5.405 42.258 1.00 73.38 154 ASP A C 1
ATOM 1251 O O . ASP A 1 154 ? -48.303 6.296 42.585 1.00 73.38 154 ASP A O 1
ATOM 1255 N N . LYS A 1 155 ? -47.813 4.112 42.461 1.00 69.94 155 LYS A N 1
ATOM 1256 C CA . LYS A 1 155 ? -49.036 3.656 43.152 1.00 69.94 155 LYS A CA 1
ATOM 1257 C C . LYS A 1 155 ? -49.051 4.035 44.633 1.00 69.94 155 LYS A C 1
ATOM 1259 O O . LYS A 1 155 ? -50.106 4.360 45.179 1.00 69.94 155 LYS A O 1
ATOM 1264 N N . ALA A 1 156 ? -47.900 3.989 45.296 1.00 65.00 156 ALA A N 1
ATOM 1265 C CA . ALA A 1 156 ? -47.803 4.196 46.734 1.00 65.00 156 ALA A CA 1
ATOM 1266 C C . ALA A 1 156 ? -47.752 5.694 47.112 1.00 65.00 156 ALA A C 1
ATOM 1268 O O . ALA A 1 156 ? -48.392 6.114 48.080 1.00 65.00 156 ALA A O 1
ATOM 1269 N N . MET A 1 157 ? -47.019 6.521 46.359 1.00 69.25 157 MET A N 1
ATOM 1270 C CA . MET A 1 157 ? -46.821 7.955 46.624 1.00 69.25 157 MET A CA 1
ATOM 1271 C C . MET A 1 157 ? -48.107 8.766 46.887 1.00 69.25 157 MET A C 1
ATOM 1273 O O . MET A 1 157 ? -48.126 9.533 47.858 1.00 69.25 157 MET A O 1
ATOM 1277 N N . PRO A 1 158 ? -49.207 8.627 46.115 1.00 73.81 158 PRO A N 1
ATOM 1278 C CA . PRO A 1 158 ? -50.427 9.392 46.373 1.00 73.81 158 PRO A CA 1
ATOM 1279 C C . PRO A 1 158 ? -51.072 9.026 47.716 1.00 73.81 158 PRO A C 1
ATOM 1281 O O . PRO A 1 158 ? -51.563 9.914 48.419 1.00 73.81 158 PRO A O 1
ATOM 1284 N N . ALA A 1 159 ? -51.017 7.751 48.110 1.00 64.31 159 ALA A N 1
ATOM 1285 C CA . ALA A 1 159 ? -51.551 7.280 49.385 1.00 64.31 159 ALA A CA 1
ATOM 1286 C C . ALA A 1 159 ? -50.770 7.863 50.578 1.00 64.31 159 ALA A C 1
ATOM 1288 O O . ALA A 1 159 ? -51.363 8.270 51.579 1.00 64.31 159 ALA A O 1
ATOM 1289 N N . TYR A 1 160 ? -49.447 7.989 50.450 1.00 62.66 160 TYR A N 1
ATOM 1290 C CA . TYR A 1 160 ? -48.604 8.618 51.467 1.00 62.66 160 TYR A CA 1
ATOM 1291 C C . TYR A 1 160 ? -48.822 10.121 51.596 1.00 62.66 160 TYR A C 1
ATOM 1293 O O . TYR A 1 160 ? -48.959 10.637 52.707 1.00 62.66 160 TYR A O 1
ATOM 1301 N N . LEU A 1 161 ? -48.900 10.837 50.474 1.00 65.50 161 LEU A N 1
ATOM 1302 C CA . LEU A 1 161 ? -49.177 12.272 50.493 1.00 65.50 161 LEU A CA 1
ATOM 1303 C C . LEU A 1 161 ? -50.551 12.563 51.108 1.00 65.50 161 LEU A C 1
ATOM 1305 O O . LEU A 1 161 ? -50.709 13.554 51.826 1.00 65.50 161 LEU A O 1
ATOM 1309 N N . GLU A 1 162 ? -51.541 11.698 50.873 1.00 63.16 162 GLU A N 1
ATOM 1310 C CA . GLU A 1 162 ? -52.842 11.794 51.530 1.00 63.16 162 GLU A CA 1
ATOM 1311 C C . GLU A 1 162 ? -52.737 11.572 53.050 1.00 63.16 162 GLU A C 1
ATOM 1313 O O . GLU A 1 162 ? -53.321 12.338 53.825 1.00 63.16 162 GLU A O 1
ATOM 1318 N N . ALA A 1 163 ? -51.939 10.597 53.493 1.00 60.56 163 ALA A N 1
ATOM 1319 C CA . ALA A 1 163 ? -51.685 10.348 54.911 1.00 60.56 163 ALA A CA 1
ATOM 1320 C C . ALA A 1 163 ? -50.961 11.524 55.595 1.00 60.56 163 ALA A C 1
ATOM 1322 O O . ALA A 1 163 ? -51.383 11.970 56.663 1.00 60.56 163 ALA A O 1
ATOM 1323 N N . MET A 1 164 ? -49.936 12.104 54.962 1.00 61.62 164 MET A N 1
ATOM 1324 C CA . MET A 1 164 ? -49.213 13.267 55.495 1.00 61.62 164 MET A CA 1
ATOM 1325 C C . MET A 1 164 ? -50.122 14.502 55.598 1.00 61.62 164 MET A C 1
ATOM 1327 O O . MET A 1 164 ? -50.077 15.244 56.582 1.00 61.62 164 MET A O 1
ATOM 1331 N N . LYS A 1 165 ? -51.007 14.708 54.614 1.00 66.56 165 LYS A N 1
ATOM 1332 C CA . LYS A 1 165 ? -52.043 15.750 54.680 1.00 66.56 165 LYS A CA 1
ATOM 1333 C C . LYS A 1 165 ? -53.019 15.497 55.831 1.00 66.56 165 LYS A C 1
ATOM 1335 O O . LYS A 1 165 ? -53.417 16.448 56.498 1.00 66.56 165 LYS A O 1
ATOM 1340 N N . ALA A 1 166 ? -53.384 14.242 56.102 1.00 63.38 166 ALA A N 1
ATOM 1341 C CA . ALA A 1 166 ? -54.231 13.897 57.241 1.00 63.38 166 ALA A CA 1
ATOM 1342 C C . ALA A 1 166 ? -53.542 14.174 58.594 1.00 63.38 166 ALA A C 1
ATOM 1344 O O . ALA A 1 166 ? -54.206 14.705 59.487 1.00 63.38 166 ALA A O 1
ATOM 1345 N N . LEU A 1 167 ? -52.230 13.907 58.721 1.00 63.09 167 LEU A N 1
ATOM 1346 C CA . LEU A 1 167 ? -51.421 14.196 59.921 1.00 63.09 167 LEU A CA 1
ATOM 1347 C C . LEU A 1 167 ? -51.487 15.679 60.298 1.00 63.09 167 LEU A C 1
ATOM 1349 O O . LEU A 1 167 ? -51.826 16.021 61.429 1.00 63.09 167 LEU A O 1
ATOM 1353 N N . LYS A 1 168 ? -51.245 16.558 59.319 1.00 67.19 168 LYS A N 1
ATOM 1354 C CA . LYS A 1 168 ? -51.198 18.018 59.511 1.00 67.19 168 LYS A CA 1
ATOM 1355 C C . LYS A 1 168 ? -52.545 18.635 59.901 1.00 67.19 168 LYS A C 1
ATOM 1357 O O . LYS A 1 168 ? -52.594 19.755 60.401 1.00 67.19 168 LYS A O 1
ATOM 1362 N N . VAL A 1 169 ? -53.650 17.921 59.680 1.00 65.25 169 VAL A N 1
ATOM 1363 C CA . VAL A 1 169 ? -55.010 18.395 59.983 1.00 65.25 169 VAL A CA 1
ATOM 1364 C C . VAL A 1 169 ? -55.473 17.991 61.393 1.00 65.25 169 VAL A C 1
ATOM 1366 O O . VAL A 1 169 ? -56.445 18.559 61.899 1.00 65.25 169 VAL A O 1
ATOM 1369 N N . ILE A 1 170 ? -54.806 17.033 62.047 1.00 65.62 170 ILE A N 1
ATOM 1370 C CA . ILE A 1 170 ? -55.179 16.539 63.382 1.00 65.62 170 ILE A CA 1
ATOM 1371 C C . ILE A 1 170 ? -54.737 17.525 64.464 1.00 65.62 170 ILE A C 1
ATOM 1373 O O . ILE A 1 170 ? -53.591 17.966 64.505 1.00 65.62 170 ILE A O 1
ATOM 1377 N N . LYS A 1 171 ? -55.654 17.855 65.381 1.00 66.38 171 LYS A N 1
ATOM 1378 C CA . LYS A 1 171 ? -55.388 18.763 66.503 1.00 66.38 171 LYS A CA 1
ATOM 1379 C C . LYS A 1 171 ? -55.218 17.978 67.803 1.00 66.38 171 LYS A C 1
ATOM 1381 O O . LYS A 1 171 ? -55.851 16.945 68.009 1.00 66.38 171 LYS A O 1
ATOM 1386 N N . LYS A 1 172 ? -54.442 18.522 68.749 1.00 66.12 172 LYS A N 1
ATOM 1387 C CA . LYS A 1 172 ? -54.201 17.923 70.083 1.00 66.12 172 LYS A CA 1
ATOM 1388 C C . LYS A 1 172 ? -55.495 17.616 70.864 1.00 66.12 172 LYS A C 1
ATOM 1390 O O . LYS A 1 172 ? -55.540 16.673 71.649 1.00 66.12 172 LYS A O 1
ATOM 1395 N N . ALA A 1 173 ? -56.572 18.364 70.605 1.00 66.62 173 ALA A N 1
ATOM 1396 C CA . ALA A 1 173 ? -57.891 18.138 71.199 1.00 66.62 173 ALA A CA 1
ATOM 1397 C C . ALA A 1 173 ? -58.541 16.806 70.774 1.00 66.62 173 ALA A C 1
ATOM 1399 O O . ALA A 1 173 ? -59.272 16.206 71.562 1.00 66.62 173 ALA A O 1
ATOM 1400 N N . ASP A 1 174 ? -58.262 16.323 69.561 1.00 65.44 174 ASP A N 1
ATOM 1401 C CA . ASP A 1 174 ? -58.825 15.072 69.047 1.00 65.44 174 ASP A CA 1
ATOM 1402 C C . ASP A 1 174 ? -58.144 13.853 69.702 1.00 65.44 174 ASP A C 1
ATOM 1404 O O . ASP A 1 174 ? -58.811 12.874 70.038 1.00 65.44 174 ASP A O 1
ATOM 1408 N N . LEU A 1 175 ? -56.841 13.947 70.005 1.00 65.12 175 LEU A N 1
ATOM 1409 C CA . LEU A 1 175 ? -56.094 12.934 70.769 1.00 65.12 175 LEU A CA 1
ATOM 1410 C C . LEU A 1 175 ? -56.596 12.820 72.218 1.00 65.12 175 LEU A C 1
ATOM 1412 O O . LEU A 1 175 ? -56.759 11.719 72.749 1.00 65.12 175 LEU A O 1
ATOM 1416 N N . ALA A 1 176 ? -56.935 13.953 72.839 1.00 66.50 176 ALA A N 1
ATOM 1417 C CA . ALA A 1 176 ? -57.507 13.981 74.184 1.00 66.50 176 ALA A CA 1
ATOM 1418 C C . ALA A 1 176 ? -58.897 13.319 74.258 1.00 66.50 176 ALA A C 1
ATOM 1420 O O . ALA A 1 176 ? -59.263 12.784 75.305 1.00 66.50 176 ALA A O 1
ATOM 1421 N N . GLN A 1 177 ? -59.672 13.316 73.165 1.00 66.81 177 GLN A N 1
ATOM 1422 C CA . GLN A 1 177 ? -60.951 12.597 73.096 1.00 66.81 177 GLN A CA 1
ATOM 1423 C C . GLN A 1 177 ? -60.752 11.083 73.004 1.00 66.81 177 GLN A C 1
ATOM 1425 O O . GLN A 1 177 ? -61.490 10.338 73.642 1.00 66.81 177 GLN A O 1
ATOM 1430 N N . VAL A 1 178 ? -59.737 10.625 72.266 1.00 64.94 178 VAL A N 1
ATOM 1431 C CA . VAL A 1 178 ? -59.408 9.194 72.164 1.00 64.94 178 VAL A CA 1
ATOM 1432 C C . VAL A 1 178 ? -58.915 8.639 73.503 1.00 64.94 178 VAL A C 1
ATOM 1434 O O . VAL A 1 178 ? -59.305 7.543 73.898 1.00 64.94 178 VAL A O 1
ATOM 1437 N N . LYS A 1 179 ? -58.168 9.436 74.276 1.00 66.62 179 LYS A N 1
ATOM 1438 C CA . LYS A 1 179 ? -57.730 9.081 75.637 1.00 66.62 179 LYS A CA 1
ATOM 1439 C C . LYS A 1 179 ? -58.893 8.875 76.624 1.00 66.62 179 LYS A C 1
ATOM 1441 O O . LYS A 1 179 ? -58.745 8.137 77.599 1.00 66.62 179 LYS A O 1
ATOM 1446 N N . LYS A 1 180 ? -60.049 9.509 76.391 1.00 69.06 180 LYS A N 1
ATOM 1447 C CA . LYS A 1 180 ? -61.229 9.444 77.274 1.00 69.06 180 LYS A CA 1
ATOM 1448 C C . LYS A 1 180 ? -62.118 8.215 77.047 1.00 69.06 180 LYS A C 1
ATOM 1450 O O . LYS A 1 180 ? -63.064 8.036 77.807 1.00 69.06 180 LYS A O 1
ATOM 1455 N N . TYR A 1 181 ? -61.844 7.365 76.054 1.00 65.50 181 TYR A N 1
ATOM 1456 C CA . TYR A 1 181 ? -62.604 6.123 75.895 1.00 65.50 181 TYR A CA 1
ATOM 1457 C C . TYR A 1 181 ? -62.316 5.153 77.053 1.00 65.50 181 TYR A C 1
ATOM 1459 O O . TYR A 1 181 ? -61.161 4.810 77.321 1.00 65.50 181 TYR A O 1
ATOM 1467 N N . THR A 1 182 ? -63.380 4.715 77.732 1.00 61.03 182 THR A N 1
ATOM 1468 C CA . THR A 1 182 ? -63.338 3.670 78.772 1.00 61.03 182 THR A CA 1
ATOM 1469 C C . THR A 1 182 ? -63.341 2.269 78.153 1.00 61.03 182 THR A C 1
ATOM 1471 O O . THR A 1 182 ? -62.679 1.379 78.669 1.00 61.03 182 THR A O 1
ATOM 1474 N N . LYS A 1 183 ? -64.019 2.092 77.005 1.00 64.38 183 LYS A N 1
ATOM 1475 C CA . LYS A 1 183 ? -63.975 0.883 76.167 1.00 64.38 183 LYS A CA 1
ATOM 1476 C C . LYS A 1 183 ? -63.859 1.294 74.688 1.00 64.38 183 LYS A C 1
ATOM 1478 O O . LYS A 1 183 ? -64.849 1.768 74.124 1.00 64.38 183 LYS A O 1
ATOM 1483 N N . PRO A 1 184 ? -62.663 1.241 74.079 1.00 62.19 184 PRO A N 1
ATOM 1484 C CA . PRO A 1 184 ? -62.469 1.663 72.692 1.00 62.19 184 PRO A CA 1
ATOM 1485 C C . PRO A 1 184 ? -63.110 0.679 71.687 1.00 62.19 184 PRO A C 1
ATOM 1487 O O . PRO A 1 184 ? -63.208 -0.514 71.972 1.00 62.19 184 PRO A O 1
ATOM 1490 N N . PRO A 1 185 ? -63.541 1.155 70.501 1.00 66.19 185 PRO A N 1
ATOM 1491 C CA . PRO A 1 185 ? -63.961 0.294 69.393 1.00 66.19 185 PRO A CA 1
ATOM 1492 C C . PRO A 1 185 ? -62.820 -0.619 68.905 1.00 66.19 185 PRO A C 1
ATOM 1494 O O . PRO A 1 185 ? -61.665 -0.187 68.945 1.00 66.19 185 PRO A O 1
ATOM 1497 N N . PRO A 1 186 ? -63.124 -1.809 68.352 1.00 61.84 186 PRO A N 1
ATOM 1498 C CA . PRO A 1 186 ? -62.119 -2.811 67.974 1.00 61.84 186 PRO A CA 1
ATOM 1499 C C . PRO A 1 186 ? -61.079 -2.284 66.974 1.00 61.84 186 PRO A C 1
ATOM 1501 O O . PRO A 1 186 ? -59.890 -2.536 67.130 1.00 61.84 186 PRO A O 1
ATOM 1504 N N . GLY A 1 187 ? -61.487 -1.439 66.020 1.00 60.00 187 GLY A N 1
ATOM 1505 C CA . GLY A 1 187 ? -60.543 -0.810 65.089 1.00 60.00 187 GLY A CA 1
ATOM 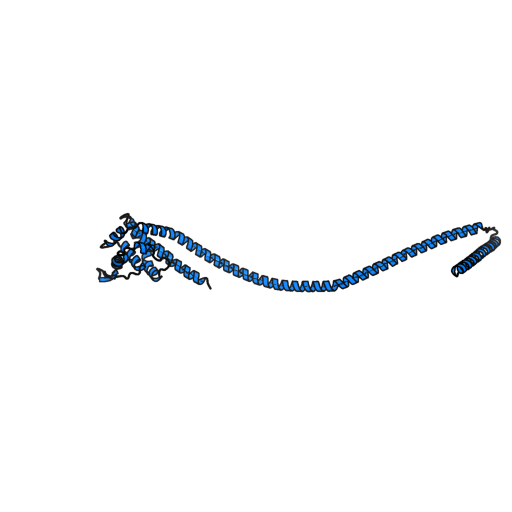1506 C C . GLY A 1 187 ? -59.509 0.090 65.781 1.00 60.00 187 GLY A C 1
ATOM 1507 O O . GLY A 1 187 ? -58.341 0.094 65.404 1.00 60.00 187 GLY A O 1
ATOM 1508 N N . VAL A 1 188 ? -59.906 0.832 66.823 1.00 63.03 188 VAL A N 1
ATOM 1509 C CA . VAL A 1 188 ? -59.008 1.747 67.558 1.00 63.03 188 VAL A CA 1
ATOM 1510 C C . VAL A 1 188 ? -57.970 0.975 68.369 1.00 63.03 188 VAL A C 1
ATOM 1512 O O . VAL A 1 188 ? -56.827 1.419 68.456 1.00 63.03 188 VAL A O 1
ATOM 1515 N N . ILE A 1 189 ? -58.341 -0.191 68.898 1.00 64.88 189 ILE A N 1
ATOM 1516 C CA . ILE A 1 189 ? -57.441 -1.090 69.629 1.00 64.88 189 ILE A CA 1
ATOM 1517 C C . ILE A 1 189 ? -56.330 -1.592 68.699 1.00 64.88 189 ILE A C 1
ATOM 1519 O O . ILE A 1 189 ? -55.159 -1.344 68.976 1.00 64.88 189 ILE A O 1
ATOM 1523 N N . LEU A 1 190 ? -56.699 -2.138 67.534 1.00 65.56 190 LEU A N 1
ATOM 1524 C CA . LEU A 1 190 ? -55.756 -2.656 66.533 1.00 65.56 190 LEU A CA 1
ATOM 1525 C C . LEU A 1 190 ? -54.767 -1.586 66.042 1.00 65.56 190 LEU A C 1
ATOM 1527 O O . LEU A 1 190 ? -53.572 -1.836 65.914 1.00 65.56 190 LEU A O 1
ATOM 1531 N N . THR A 1 191 ? -55.235 -0.355 65.802 1.00 61.81 191 THR A N 1
ATOM 1532 C CA . THR A 1 191 ? -54.345 0.743 65.379 1.00 61.81 191 THR A CA 1
ATOM 1533 C C . THR A 1 191 ? -53.363 1.192 66.461 1.00 61.81 191 THR A C 1
ATOM 1535 O O . THR A 1 191 ? -52.278 1.673 66.143 1.00 61.81 191 THR A O 1
ATOM 1538 N N . MET A 1 192 ? -53.730 1.058 67.737 1.00 64.50 192 MET A N 1
ATOM 1539 C CA . MET A 1 192 ? -52.883 1.461 68.862 1.00 64.50 192 MET A CA 1
ATOM 1540 C C . MET A 1 192 ? -51.902 0.360 69.261 1.00 64.50 192 MET A C 1
ATOM 1542 O O . MET A 1 192 ? -50.761 0.670 69.584 1.00 64.50 192 MET A O 1
ATOM 1546 N N . GLU A 1 193 ? -52.308 -0.904 69.144 1.00 66.50 193 GLU A N 1
ATOM 1547 C CA . GLU A 1 193 ? -51.425 -2.076 69.179 1.00 66.50 193 GLU A CA 1
ATOM 1548 C C . GLU A 1 193 ? -50.291 -1.941 68.170 1.00 66.50 193 GLU A C 1
ATOM 1550 O O . GLU A 1 193 ? -49.113 -1.991 68.522 1.00 66.50 193 GLU A O 1
ATOM 1555 N N . ALA A 1 194 ? -50.654 -1.660 66.921 1.00 64.06 194 ALA A N 1
ATOM 1556 C CA . ALA A 1 194 ? -49.696 -1.528 65.843 1.00 64.06 194 ALA A CA 1
ATOM 1557 C C . ALA A 1 194 ? -48.734 -0.340 66.082 1.00 64.06 194 ALA A C 1
ATOM 1559 O O . ALA A 1 194 ? -47.529 -0.455 65.847 1.00 64.06 194 ALA A O 1
ATOM 1560 N N . LEU A 1 195 ? -49.225 0.790 66.618 1.00 65.81 195 LEU A N 1
ATOM 1561 C CA . LEU A 1 195 ? -48.387 1.939 67.004 1.00 65.81 195 LEU A CA 1
ATOM 1562 C C . LEU A 1 195 ? -47.433 1.621 68.166 1.00 65.81 195 LEU A C 1
ATOM 1564 O O . LEU A 1 195 ? -46.291 2.077 68.148 1.00 65.81 195 LEU A O 1
ATOM 1568 N N . CYS A 1 196 ? -47.865 0.838 69.156 1.00 68.44 196 CYS A N 1
ATOM 1569 C CA . CYS A 1 196 ? -47.001 0.391 70.250 1.00 68.44 196 CYS A CA 1
ATOM 1570 C C . CYS A 1 196 ? -45.868 -0.512 69.758 1.00 68.44 196 CYS A C 1
ATOM 1572 O O . CYS A 1 196 ? -44.736 -0.345 70.204 1.00 68.44 196 CYS A O 1
ATOM 1574 N N . ILE A 1 197 ? -46.146 -1.403 68.805 1.00 67.81 197 ILE A N 1
ATOM 1575 C CA . ILE A 1 197 ? -45.135 -2.271 68.184 1.00 67.81 197 ILE A CA 1
ATOM 1576 C C . ILE A 1 197 ? -44.119 -1.435 67.383 1.00 67.81 197 ILE A C 1
ATOM 1578 O O . ILE A 1 197 ? -42.914 -1.656 67.492 1.00 67.81 197 ILE A O 1
ATOM 1582 N N . MET A 1 198 ? -44.577 -0.408 66.658 1.00 64.06 198 MET A N 1
ATOM 1583 C CA . MET A 1 198 ? -43.712 0.504 65.890 1.00 64.06 198 MET A CA 1
ATOM 1584 C C . MET A 1 198 ? -42.803 1.381 66.763 1.00 64.06 198 MET A C 1
ATOM 1586 O O . MET A 1 198 ? -41.648 1.607 66.412 1.00 64.06 198 MET A O 1
ATOM 1590 N N . PHE A 1 199 ? -43.300 1.864 67.905 1.00 66.88 199 PHE A N 1
ATOM 1591 C CA . PHE A 1 199 ? -42.501 2.628 68.872 1.00 66.88 199 PHE A CA 1
ATOM 1592 C C . PHE A 1 199 ? -41.767 1.740 69.894 1.00 66.88 199 PHE A C 1
ATOM 1594 O O . PHE A 1 199 ? -41.175 2.273 70.830 1.00 66.88 199 PHE A O 1
ATOM 1601 N N . GLN A 1 200 ? -41.799 0.410 69.722 1.00 64.31 200 GLN A N 1
ATOM 1602 C CA . GLN A 1 200 ? -41.185 -0.580 70.618 1.00 64.31 200 GLN A CA 1
ATOM 1603 C C . GLN A 1 200 ? -41.594 -0.417 72.096 1.00 64.31 200 GLN A C 1
ATOM 1605 O O . GLN A 1 200 ? -40.793 -0.609 73.011 1.00 64.31 200 GLN A O 1
ATOM 1610 N N . VAL A 1 201 ? -42.855 -0.059 72.349 1.00 66.38 201 VAL A N 1
ATOM 1611 C CA . VAL A 1 201 ? -43.393 0.056 73.709 1.00 66.38 201 VAL A CA 1
ATOM 1612 C C . VAL A 1 201 ? -43.805 -1.339 74.196 1.00 66.38 201 VAL A C 1
ATOM 1614 O O . VAL A 1 201 ? -44.655 -1.968 73.560 1.00 66.38 201 VAL A O 1
ATOM 1617 N N . PRO A 1 202 ? -43.240 -1.848 75.308 1.00 59.22 202 PRO A N 1
ATOM 1618 C CA . PRO A 1 202 ? -43.546 -3.189 75.792 1.00 59.22 202 PRO A CA 1
ATOM 1619 C C . PRO A 1 202 ? -45.012 -3.294 76.255 1.00 59.22 202 PRO A C 1
ATOM 1621 O O . PRO A 1 202 ? -45.505 -2.387 76.935 1.00 59.22 202 PRO A O 1
ATOM 1624 N N . PRO A 1 203 ? -45.720 -4.394 75.933 1.00 58.34 203 PRO A N 1
ATOM 1625 C CA . PRO A 1 203 ? -47.096 -4.588 76.369 1.00 58.34 203 PRO A CA 1
ATOM 1626 C C . PRO A 1 203 ? -47.184 -4.719 77.888 1.00 58.34 203 PRO A C 1
ATOM 1628 O O . PRO A 1 203 ? -46.307 -5.280 78.553 1.00 58.34 203 PRO A O 1
ATOM 1631 N N . LYS A 1 204 ? -48.298 -4.249 78.450 1.00 55.47 204 LYS A N 1
ATOM 1632 C CA . LYS A 1 204 ? -48.601 -4.422 79.869 1.00 55.47 204 LYS A CA 1
ATOM 1633 C C . LYS A 1 204 ? -49.477 -5.666 80.029 1.00 55.47 204 LYS A C 1
ATOM 1635 O O . LYS A 1 204 ? -50.500 -5.805 79.368 1.00 55.47 204 LYS A O 1
ATOM 1640 N N . LYS A 1 205 ? -49.068 -6.600 80.891 1.00 53.28 205 LYS A N 1
ATOM 1641 C CA . LYS A 1 205 ? -49.803 -7.856 81.122 1.00 53.28 205 LYS A CA 1
ATOM 1642 C C . LYS A 1 205 ? -51.002 -7.590 82.029 1.00 53.28 205 LYS A C 1
ATOM 1644 O O . LYS A 1 205 ? -50.805 -7.295 83.208 1.00 53.28 205 LYS A O 1
ATOM 1649 N N . VAL A 1 206 ? -52.214 -7.716 81.496 1.00 52.16 206 VAL A N 1
ATOM 1650 C CA . VAL A 1 206 ? -53.468 -7.571 82.251 1.00 52.16 206 VAL A CA 1
ATOM 1651 C C . VAL A 1 206 ? -54.261 -8.885 82.163 1.00 52.16 206 VAL A C 1
ATOM 1653 O O . VAL A 1 206 ? -54.074 -9.694 81.252 1.00 52.16 206 VAL A O 1
ATOM 1656 N N . LEU A 1 207 ? -55.069 -9.167 83.185 1.00 44.25 207 LEU A N 1
ATOM 1657 C CA . LEU A 1 207 ? -55.932 -10.349 83.259 1.00 44.25 207 LEU A CA 1
ATOM 1658 C C . LEU A 1 207 ? -57.310 -9.990 82.692 1.00 44.25 207 LEU A C 1
ATOM 1660 O O . LEU A 1 207 ? -57.964 -9.092 83.218 1.00 44.25 207 LEU A O 1
ATOM 1664 N N . ASP A 1 208 ? -57.745 -10.688 81.643 1.00 44.78 208 ASP A N 1
ATOM 1665 C CA . ASP A 1 208 ? -59.076 -10.496 81.055 1.00 44.78 208 ASP A CA 1
ATOM 1666 C C . ASP A 1 208 ? -60.178 -11.168 81.909 1.00 44.78 208 ASP A C 1
ATOM 1668 O O . ASP A 1 208 ? -59.904 -12.081 82.697 1.00 44.78 208 ASP 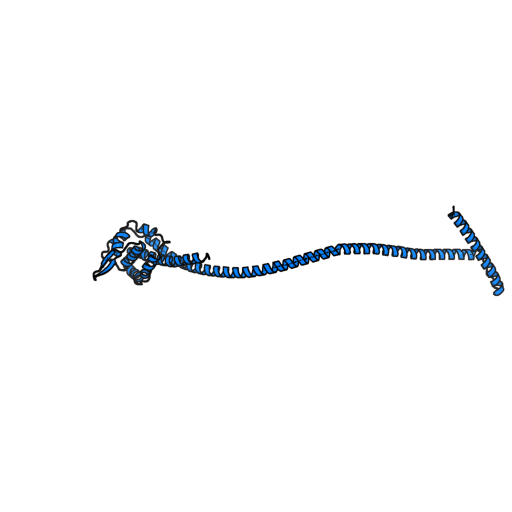A O 1
ATOM 1672 N N . SER A 1 209 ? -61.442 -10.767 81.721 1.00 48.56 209 SER A N 1
ATOM 1673 C CA . SER A 1 209 ? -62.635 -11.270 82.440 1.00 48.56 209 SER A CA 1
ATOM 1674 C C . SER A 1 209 ? -62.899 -12.780 82.284 1.00 48.56 209 SER A C 1
ATOM 1676 O O . SER A 1 209 ? -63.772 -13.309 82.965 1.00 48.56 209 SER A O 1
ATOM 1678 N N . ASN A 1 210 ? -62.128 -13.490 81.449 1.00 45.84 210 ASN A N 1
ATOM 1679 C CA . ASN A 1 210 ? -62.166 -14.949 81.269 1.00 45.84 210 ASN A CA 1
ATOM 1680 C C . ASN A 1 210 ? -60.899 -15.683 81.776 1.00 45.84 210 ASN A C 1
ATOM 1682 O O . ASN A 1 210 ? -60.665 -16.837 81.418 1.00 45.84 210 ASN A O 1
ATOM 1686 N N . GLY A 1 211 ? -60.051 -15.045 82.592 1.00 45.81 211 GLY A N 1
ATOM 1687 C CA . GLY A 1 211 ? -58.948 -15.719 83.297 1.00 45.81 211 GLY A CA 1
ATOM 1688 C C . GLY A 1 211 ? -57.735 -16.123 82.441 1.00 45.81 211 GLY A C 1
ATOM 1689 O O . GLY A 1 211 ? -56.865 -16.848 82.924 1.00 45.81 211 GLY A O 1
ATOM 1690 N N . LYS A 1 212 ? -57.625 -15.648 81.192 1.00 46.22 212 LYS A N 1
ATOM 1691 C CA . LYS A 1 212 ? -56.409 -15.778 80.364 1.00 46.22 212 LYS A CA 1
ATOM 1692 C C . LYS A 1 212 ? -55.561 -14.501 80.438 1.00 46.22 212 LYS A C 1
ATOM 1694 O O . LYS A 1 212 ? -56.093 -13.395 80.437 1.00 46.22 212 LYS A O 1
ATOM 1699 N N . LYS A 1 213 ? -54.231 -14.664 80.503 1.00 44.94 213 LYS A N 1
ATOM 1700 C CA . LYS A 1 213 ? -53.251 -13.563 80.437 1.00 44.94 213 LYS A CA 1
ATOM 1701 C C . LYS A 1 213 ? -53.184 -13.062 78.994 1.00 44.94 213 LYS A C 1
ATOM 1703 O O . LYS A 1 213 ? -52.628 -13.762 78.152 1.00 44.94 213 LYS A O 1
ATOM 1708 N N . VAL A 1 214 ? -53.760 -11.896 78.723 1.00 55.16 214 VAL A N 1
ATOM 1709 C CA . VAL A 1 214 ? -53.732 -11.250 77.404 1.00 55.16 214 VAL A CA 1
ATOM 1710 C C . VAL A 1 214 ? -52.786 -10.049 77.485 1.00 55.16 214 VAL A C 1
ATOM 1712 O O . VAL A 1 214 ? -52.700 -9.369 78.510 1.00 55.16 214 VAL A O 1
ATOM 1715 N N . GLU A 1 215 ? -51.990 -9.837 76.442 1.00 54.78 215 GLU A N 1
ATOM 1716 C CA . GLU A 1 215 ? -51.089 -8.690 76.345 1.00 54.78 215 GLU A CA 1
ATOM 1717 C C . GLU A 1 215 ? -51.906 -7.454 75.959 1.00 54.78 215 GLU A C 1
ATOM 1719 O O . GLU A 1 215 ? -52.257 -7.266 74.799 1.00 54.78 215 GLU A O 1
ATOM 1724 N N . ASP A 1 216 ? -52.257 -6.627 76.946 1.00 63.00 216 ASP A N 1
ATOM 1725 C CA . ASP A 1 216 ? -53.078 -5.435 76.736 1.00 63.00 216 ASP A CA 1
ATOM 1726 C C . ASP A 1 216 ? -52.189 -4.266 76.298 1.00 63.00 216 ASP A C 1
ATOM 1728 O O . ASP A 1 216 ? -51.627 -3.502 77.093 1.00 63.00 216 ASP A O 1
ATOM 1732 N N . TYR A 1 217 ? -52.064 -4.103 74.986 1.00 63.88 217 TYR A N 1
ATOM 1733 C CA . TYR A 1 217 ? -51.354 -2.976 74.383 1.00 63.88 217 TYR A CA 1
ATOM 1734 C C . TYR A 1 217 ? -52.116 -1.649 74.539 1.00 63.88 217 TYR A C 1
ATOM 1736 O O . TYR A 1 217 ? -51.517 -0.583 74.422 1.00 63.88 217 TYR A O 1
ATOM 1744 N N . TRP A 1 218 ? -53.419 -1.668 74.851 1.00 65.00 218 TRP A N 1
ATOM 1745 C CA . TRP A 1 218 ? -54.231 -0.453 74.998 1.00 65.00 218 TRP A CA 1
ATOM 1746 C C . TRP A 1 218 ? -53.872 0.380 76.238 1.00 65.00 218 TRP A C 1
ATOM 1748 O O . TRP A 1 218 ? -53.797 1.609 76.154 1.00 65.00 218 TRP A O 1
ATOM 1758 N N . GLU A 1 219 ? -53.614 -0.247 77.392 1.00 65.38 219 GLU A N 1
ATOM 1759 C CA . GLU A 1 219 ? -53.182 0.496 78.586 1.00 65.38 219 GLU A CA 1
ATOM 1760 C C . GLU A 1 219 ? -51.788 1.110 78.404 1.00 65.38 219 GLU A C 1
ATOM 1762 O O . GLU A 1 219 ? -51.563 2.255 78.811 1.00 65.38 219 GLU A O 1
ATOM 1767 N N . ALA A 1 220 ? -50.876 0.373 77.761 1.00 66.56 220 ALA A N 1
ATOM 1768 C CA . ALA A 1 220 ? -49.539 0.850 77.411 1.00 66.56 220 ALA A CA 1
ATOM 1769 C C . ALA A 1 220 ? -49.613 2.009 76.397 1.00 66.56 220 ALA A C 1
ATOM 1771 O O . ALA A 1 220 ? -49.046 3.077 76.628 1.00 66.56 220 ALA A O 1
ATOM 1772 N N . ALA A 1 221 ? -50.430 1.874 75.346 1.00 64.88 221 ALA A N 1
ATOM 1773 C CA . ALA A 1 221 ? -50.691 2.936 74.375 1.00 64.88 221 ALA A CA 1
ATOM 1774 C C . ALA A 1 221 ? -51.277 4.195 75.031 1.00 64.88 221 ALA A C 1
ATOM 1776 O O . ALA A 1 221 ? -50.885 5.319 74.719 1.00 64.88 221 ALA A O 1
ATOM 1777 N N . LYS A 1 222 ? -52.209 4.039 75.977 1.00 66.94 222 LYS A N 1
ATOM 1778 C CA . LYS A 1 222 ? -52.858 5.165 76.662 1.00 66.94 222 LYS A CA 1
ATOM 1779 C C . LYS A 1 222 ? -51.896 5.960 77.548 1.00 66.94 222 LYS A C 1
ATOM 1781 O O . LYS A 1 222 ? -52.060 7.180 77.674 1.00 66.94 222 LYS A O 1
ATOM 1786 N N . LYS A 1 223 ? -50.932 5.278 78.170 1.00 65.56 223 LYS A N 1
ATOM 1787 C CA . LYS A 1 223 ? -49.963 5.873 79.095 1.00 65.56 223 LYS A CA 1
ATOM 1788 C C . LYS A 1 223 ? -48.751 6.457 78.372 1.00 65.56 223 LYS A C 1
ATOM 1790 O O . LYS A 1 223 ? -48.400 7.596 78.658 1.00 65.56 223 LYS A O 1
ATOM 1795 N N . ASP A 1 224 ? -48.182 5.728 77.419 1.00 65.88 224 ASP A N 1
ATOM 1796 C CA . ASP A 1 224 ? -46.878 6.072 76.844 1.00 65.88 224 ASP A CA 1
ATOM 1797 C C . ASP A 1 224 ? -46.990 6.712 75.450 1.00 65.88 224 ASP A C 1
ATOM 1799 O O . ASP A 1 224 ? -46.204 7.594 75.117 1.00 65.88 224 ASP A O 1
ATOM 1803 N N . VAL A 1 225 ? -48.015 6.365 74.660 1.00 65.75 225 VAL A N 1
ATOM 1804 C CA . VAL A 1 225 ? -48.203 6.896 73.293 1.00 65.75 225 VAL A CA 1
ATOM 1805 C C . VAL A 1 225 ? -49.154 8.099 73.292 1.00 65.75 225 VAL A C 1
ATOM 1807 O O . VAL A 1 225 ? -48.804 9.180 72.831 1.00 65.75 225 VAL A O 1
ATOM 1810 N N . LEU A 1 226 ? -50.349 7.965 73.876 1.00 67.19 226 LEU A N 1
ATOM 1811 C CA . LEU A 1 226 ? -51.384 9.014 73.896 1.00 67.19 226 LEU A CA 1
ATOM 1812 C C . LEU A 1 226 ? -51.162 10.101 74.962 1.00 67.19 226 LEU A C 1
ATOM 1814 O O . LEU A 1 226 ? -51.892 11.096 74.981 1.00 67.19 226 LEU A O 1
ATOM 1818 N N . SER A 1 227 ? -50.208 9.918 75.880 1.00 68.00 227 SER A N 1
ATOM 1819 C CA . SER A 1 227 ? -49.842 10.945 76.866 1.00 68.00 227 SER A CA 1
ATOM 1820 C C . SER A 1 227 ? -48.686 11.836 76.413 1.00 68.00 227 SER A C 1
ATOM 1822 O O . SER A 1 227 ? -48.455 12.873 77.038 1.00 68.00 227 SER A O 1
ATOM 1824 N N . ASP A 1 228 ? -47.990 11.469 75.337 1.00 69.19 228 ASP A N 1
ATOM 1825 C CA . ASP A 1 228 ? -46.891 12.257 74.800 1.00 69.19 228 ASP A CA 1
ATOM 1826 C C . ASP A 1 228 ? -47.422 13.472 74.020 1.00 69.19 228 ASP A C 1
ATOM 1828 O O . ASP A 1 228 ? -48.153 13.362 73.033 1.00 69.19 228 ASP A O 1
ATOM 1832 N N . THR A 1 229 ? -47.044 14.670 74.469 1.00 65.94 229 THR A N 1
ATOM 1833 C CA . THR A 1 229 ? -47.459 15.938 73.850 1.00 65.94 229 THR A CA 1
ATOM 1834 C C . THR A 1 229 ? -46.791 16.195 72.497 1.00 65.94 229 THR A C 1
ATOM 1836 O O . THR A 1 229 ? -47.284 17.042 71.740 1.00 65.94 229 THR A O 1
ATOM 1839 N N . LYS A 1 230 ? -45.719 15.448 72.186 1.00 71.31 230 LYS A N 1
ATOM 1840 C CA . LYS A 1 230 ? -44.948 15.493 70.935 1.00 71.31 230 LYS A CA 1
ATOM 1841 C C . LYS A 1 230 ? -45.211 14.294 70.015 1.00 71.31 230 LYS A C 1
ATOM 1843 O O . LYS A 1 230 ? -44.501 14.121 69.030 1.00 71.31 230 LYS A O 1
ATOM 1848 N N . LEU A 1 231 ? -46.247 13.488 70.276 1.00 69.31 231 LEU A N 1
ATOM 1849 C CA . LEU A 1 231 ? -46.589 12.319 69.452 1.00 69.31 231 LEU A CA 1
ATOM 1850 C C . LEU A 1 231 ? -46.726 12.657 67.955 1.00 69.31 231 LEU A C 1
ATOM 1852 O O . LEU A 1 231 ? -46.235 11.919 67.111 1.00 69.31 231 LEU A O 1
ATOM 1856 N N . LEU A 1 232 ? -47.373 13.778 67.618 1.00 68.62 232 LEU A N 1
ATOM 1857 C CA . LEU A 1 232 ? -47.570 14.192 66.221 1.00 68.62 232 LEU A CA 1
ATOM 1858 C C . LEU A 1 232 ? -46.252 14.564 65.524 1.00 68.62 232 LEU A C 1
ATOM 1860 O O . LEU A 1 232 ? -46.084 14.238 64.356 1.00 68.62 232 LEU A O 1
ATOM 1864 N N . GLU A 1 233 ? -45.315 15.185 66.246 1.00 71.19 233 GLU A N 1
ATOM 1865 C CA . GLU A 1 233 ? -43.974 15.507 65.734 1.00 71.19 233 GLU A CA 1
ATOM 1866 C C . GLU A 1 233 ? -43.158 14.226 65.540 1.00 71.19 233 GLU A C 1
ATOM 1868 O O . GLU A 1 233 ? -42.581 14.024 64.478 1.00 71.19 233 GLU A O 1
ATOM 1873 N N . LYS A 1 234 ? -43.210 13.301 66.510 1.00 71.00 234 LYS A N 1
ATOM 1874 C CA . LYS A 1 234 ? -42.567 11.981 66.415 1.00 71.00 234 LYS A CA 1
ATOM 1875 C C . LYS A 1 234 ? -43.107 11.133 65.263 1.00 71.00 234 LYS A C 1
ATOM 1877 O O . LYS A 1 234 ? -42.353 10.357 64.694 1.00 71.00 234 LYS A O 1
ATOM 1882 N N . LEU A 1 235 ? -44.387 11.274 64.913 1.00 68.12 235 LEU A N 1
ATOM 1883 C CA . LEU A 1 235 ? -44.988 10.617 63.747 1.00 68.12 235 LEU A CA 1
ATOM 1884 C C . LEU A 1 235 ? -44.570 11.269 62.418 1.00 68.12 235 LEU A C 1
ATOM 1886 O O . LEU A 1 235 ? -44.537 10.587 61.395 1.00 68.12 235 LEU A O 1
ATOM 1890 N N . GLU A 1 236 ? -44.249 12.566 62.407 1.00 66.75 236 GLU A N 1
ATOM 1891 C CA . GLU A 1 236 ? -43.770 13.270 61.210 1.00 66.75 236 GLU A CA 1
ATOM 1892 C C . GLU A 1 236 ? -42.283 12.992 60.943 1.00 66.75 236 GLU A C 1
ATOM 1894 O O . GLU A 1 236 ? -41.910 12.726 59.795 1.00 66.75 236 GLU A O 1
ATOM 1899 N N . THR A 1 237 ? -41.463 12.986 62.001 1.00 70.31 237 THR A N 1
ATOM 1900 C CA . THR A 1 237 ? -40.004 12.777 61.957 1.00 70.31 237 THR A CA 1
ATOM 1901 C C . THR A 1 237 ? -39.574 11.323 62.148 1.00 70.31 237 THR A C 1
ATOM 1903 O O . THR A 1 237 ? -38.385 11.070 62.319 1.00 70.31 237 THR A O 1
ATOM 1906 N N . PHE A 1 238 ? -40.512 10.371 62.182 1.00 67.12 238 PHE A N 1
ATOM 1907 C CA . PHE A 1 238 ? -40.181 8.951 62.293 1.00 67.12 238 PHE A CA 1
ATOM 1908 C C . PHE A 1 238 ? -39.284 8.521 61.126 1.00 67.12 238 PHE A C 1
ATOM 1910 O O . PHE A 1 238 ? -39.579 8.852 59.972 1.00 67.12 238 PHE A O 1
ATOM 1917 N N . ASP A 1 239 ? -38.211 7.791 61.439 1.00 62.00 239 ASP A N 1
ATOM 1918 C CA . ASP A 1 239 ? -37.259 7.270 60.461 1.00 62.00 239 ASP A CA 1
ATOM 1919 C C . ASP A 1 239 ? -37.922 6.148 59.650 1.00 62.00 239 ASP A C 1
ATOM 1921 O O . ASP A 1 239 ? -38.236 5.071 60.159 1.00 62.00 239 ASP A O 1
ATOM 1925 N N . LYS A 1 240 ? -38.227 6.461 58.390 1.00 59.75 240 LYS A N 1
ATOM 1926 C CA . LYS A 1 240 ? -38.981 5.602 57.464 1.00 59.75 240 LYS A CA 1
ATOM 1927 C C . LYS A 1 240 ? -38.076 4.626 56.716 1.00 59.75 240 LYS A C 1
ATOM 1929 O O . LYS A 1 240 ? -38.594 3.694 56.108 1.00 59.75 240 LYS A O 1
ATOM 1934 N N . ASP A 1 241 ? -36.761 4.828 56.778 1.00 56.94 241 ASP A N 1
ATOM 1935 C CA . ASP A 1 241 ? -35.798 4.090 55.965 1.00 56.94 241 ASP A CA 1
ATOM 1936 C C . ASP A 1 241 ? -35.134 2.942 56.745 1.00 56.94 241 ASP A C 1
ATOM 1938 O O . ASP A 1 241 ? -34.638 2.000 56.130 1.00 56.94 241 ASP A O 1
ATOM 1942 N N . ASN A 1 242 ? -35.175 2.962 58.085 1.00 61.72 242 ASN A N 1
ATOM 1943 C CA . ASN A 1 242 ? -34.479 1.992 58.939 1.00 61.72 242 ASN A CA 1
ATOM 1944 C C . ASN A 1 242 ? -35.393 1.296 59.972 1.00 61.72 242 ASN A C 1
ATOM 1946 O O . ASN A 1 242 ? -35.241 1.459 61.185 1.00 61.72 242 ASN A O 1
ATOM 1950 N N . ILE A 1 243 ? -36.358 0.500 59.499 1.00 62.97 243 ILE A N 1
ATOM 1951 C CA . ILE A 1 243 ? -37.244 -0.316 60.351 1.00 62.97 243 ILE A CA 1
ATOM 1952 C C . ILE A 1 243 ? -36.750 -1.768 60.358 1.00 62.97 243 ILE A C 1
ATOM 1954 O O . ILE A 1 243 ? -36.480 -2.350 59.313 1.00 62.97 243 ILE A O 1
ATOM 1958 N N . SER A 1 244 ? -36.654 -2.379 61.541 1.00 58.88 244 SER A N 1
ATOM 1959 C CA . SER A 1 244 ? -36.207 -3.772 61.693 1.00 58.88 244 SER A CA 1
ATOM 1960 C C . SER A 1 244 ? -37.221 -4.787 61.131 1.00 58.88 244 SER A C 1
ATOM 1962 O O . SER A 1 244 ? -38.422 -4.674 61.386 1.00 58.88 244 SER A O 1
ATOM 1964 N N . GLU A 1 245 ? -36.737 -5.841 60.457 1.00 58.81 245 GLU A N 1
ATOM 1965 C CA . GLU A 1 245 ? -37.546 -6.942 59.884 1.00 58.81 245 GLU A CA 1
ATOM 1966 C C . GLU A 1 245 ? -38.472 -7.626 60.900 1.00 58.81 245 GLU A C 1
ATOM 1968 O O . GLU A 1 245 ? -39.564 -8.090 60.555 1.00 58.81 245 GLU A O 1
ATOM 1973 N N . ALA A 1 246 ? -38.067 -7.650 62.171 1.00 61.12 246 ALA A N 1
ATOM 1974 C CA . ALA A 1 246 ? -38.857 -8.213 63.259 1.00 61.12 246 ALA A CA 1
ATOM 1975 C C . ALA A 1 246 ? -40.177 -7.449 63.471 1.00 61.12 246 ALA A C 1
ATOM 1977 O O . ALA A 1 246 ? -41.224 -8.063 63.672 1.00 61.12 246 ALA A O 1
ATOM 1978 N N . ILE A 1 247 ? -40.143 -6.117 63.356 1.00 61.44 247 ILE A N 1
ATOM 1979 C CA . ILE A 1 247 ? -41.317 -5.242 63.494 1.00 61.44 247 ILE A CA 1
ATOM 1980 C C . ILE A 1 247 ? -42.243 -5.433 62.288 1.00 61.44 247 ILE A C 1
ATOM 1982 O O . ILE A 1 247 ? -43.455 -5.559 62.444 1.00 61.44 247 ILE A O 1
ATOM 1986 N N . ILE A 1 248 ? -41.676 -5.539 61.083 1.00 60.56 248 ILE A N 1
ATOM 1987 C CA . ILE A 1 248 ? -42.430 -5.754 59.838 1.00 60.56 248 ILE A CA 1
ATOM 1988 C C . ILE A 1 248 ? -43.195 -7.080 59.903 1.00 60.56 248 ILE A C 1
ATOM 1990 O O . ILE A 1 248 ? -44.391 -7.124 59.622 1.00 60.56 248 ILE A O 1
ATOM 1994 N N . THR A 1 249 ? -42.534 -8.154 60.337 1.00 62.41 249 THR A N 1
ATOM 1995 C CA . THR A 1 249 ? -43.135 -9.494 60.423 1.00 62.41 249 THR A CA 1
ATOM 1996 C C . THR A 1 249 ? -44.260 -9.551 61.461 1.00 62.41 249 THR A C 1
ATOM 1998 O O . THR A 1 249 ? -45.286 -10.184 61.219 1.00 62.41 249 THR A O 1
ATOM 2001 N N . GLN A 1 250 ? -44.108 -8.845 62.587 1.00 63.72 250 GLN A N 1
ATOM 2002 C CA . GLN A 1 250 ? -45.139 -8.749 63.627 1.00 63.72 250 GLN A CA 1
ATOM 2003 C C . GLN A 1 250 ? -46.347 -7.913 63.189 1.00 63.72 250 GLN A C 1
ATOM 2005 O O . GLN A 1 250 ? -47.469 -8.233 63.561 1.00 63.72 250 GLN A O 1
ATOM 2010 N N . VAL A 1 251 ? -46.143 -6.878 62.370 1.00 61.06 251 VAL A N 1
ATOM 2011 C CA . VAL A 1 251 ? -47.212 -5.992 61.878 1.00 61.06 251 VAL A CA 1
ATOM 2012 C C . VAL A 1 251 ? -47.947 -6.574 60.655 1.00 61.06 251 VAL A C 1
ATOM 2014 O O . VAL A 1 251 ? -49.121 -6.274 60.437 1.00 61.06 251 VAL A O 1
ATOM 2017 N N . GLY A 1 252 ? -47.307 -7.458 59.885 1.00 55.88 252 GLY A N 1
ATOM 2018 C CA . GLY A 1 252 ? -47.876 -8.105 58.694 1.00 55.88 252 GLY A CA 1
ATOM 2019 C C . GLY A 1 252 ? -49.251 -8.782 58.848 1.00 55.88 252 GLY A C 1
ATOM 2020 O O . GLY A 1 252 ? -50.124 -8.519 58.017 1.00 55.88 252 GLY A O 1
ATOM 2021 N N . PRO A 1 253 ? -49.511 -9.607 59.882 1.00 62.28 253 PRO A N 1
ATOM 2022 C CA . PRO A 1 253 ? -50.823 -10.235 60.066 1.00 62.28 253 PRO A CA 1
ATOM 2023 C C . PRO A 1 253 ? -51.937 -9.227 60.395 1.00 62.28 253 PRO A C 1
ATOM 2025 O O . PRO A 1 253 ? -53.089 -9.449 60.032 1.00 62.28 253 PRO A O 1
ATOM 2028 N N . TYR A 1 254 ? -51.615 -8.080 61.003 1.00 57.19 254 TYR A N 1
ATOM 2029 C CA . TYR A 1 254 ? -52.602 -7.035 61.306 1.00 57.19 254 TYR A CA 1
ATOM 2030 C C . TYR A 1 254 ? -53.099 -6.303 60.052 1.00 57.19 254 TYR A C 1
ATOM 2032 O O . TYR A 1 254 ? -54.234 -5.831 60.022 1.00 57.19 254 TYR A O 1
ATOM 2040 N N . LEU A 1 255 ? -52.271 -6.247 59.007 1.00 53.34 255 LEU A N 1
ATOM 2041 C CA . LEU A 1 255 ? -52.574 -5.601 57.727 1.00 53.34 255 LEU A CA 1
ATOM 2042 C C . LEU A 1 255 ? -53.404 -6.472 56.775 1.00 53.34 255 LEU A C 1
ATOM 2044 O O . LEU A 1 255 ? -54.081 -5.935 55.903 1.00 53.34 255 LEU A O 1
ATOM 2048 N N . GLN A 1 256 ? -53.355 -7.798 56.930 1.00 51.38 256 GLN A N 1
ATOM 2049 C CA . GLN A 1 256 ? -54.117 -8.746 56.105 1.00 51.38 256 GLN A CA 1
ATOM 2050 C C . GLN A 1 256 ? -55.514 -9.047 56.664 1.00 51.38 256 GLN A C 1
ATOM 2052 O O . GLN A 1 256 ? -56.338 -9.641 55.968 1.00 51.38 256 GLN A O 1
ATOM 2057 N N . ASN A 1 257 ? -55.805 -8.633 57.902 1.00 55.59 257 ASN A N 1
ATOM 2058 C CA . ASN A 1 257 ? -57.104 -8.860 58.518 1.00 55.59 257 ASN A CA 1
ATOM 2059 C C . ASN A 1 257 ? -58.184 -7.992 57.840 1.00 55.59 257 ASN A C 1
ATOM 2061 O O . ASN A 1 257 ? -58.137 -6.763 57.948 1.00 55.59 257 ASN A O 1
ATOM 2065 N N . PRO A 1 258 ? -59.214 -8.593 57.206 1.00 49.03 258 PRO A N 1
ATOM 2066 C CA . PRO A 1 258 ? -60.274 -7.855 56.514 1.00 49.03 258 PRO A CA 1
ATOM 2067 C C . PRO A 1 258 ? -61.087 -6.968 57.465 1.00 49.03 258 PRO A C 1
ATOM 2069 O O . PRO A 1 258 ? -61.719 -6.010 57.035 1.00 49.03 258 PRO A O 1
ATOM 2072 N N . GLU A 1 259 ? -61.034 -7.220 58.773 1.00 45.84 259 GLU A N 1
ATOM 2073 C CA . GLU A 1 259 ? -61.642 -6.371 59.797 1.00 45.84 259 GLU A CA 1
ATOM 2074 C C . GLU A 1 259 ? -60.956 -4.997 59.920 1.00 45.84 259 GLU A C 1
ATOM 2076 O O . GLU A 1 259 ? -61.615 -4.026 60.286 1.00 45.84 259 GLU A O 1
ATOM 2081 N N . PHE A 1 260 ? -59.682 -4.858 59.533 1.00 50.59 260 PHE A N 1
ATOM 2082 C CA . PHE A 1 260 ? -58.964 -3.575 59.488 1.00 50.59 260 PHE A CA 1
ATOM 2083 C C . PHE A 1 260 ? -59.473 -2.679 58.340 1.00 50.59 260 PHE A C 1
ATOM 2085 O O . PHE A 1 260 ? -59.595 -1.463 58.487 1.00 50.59 260 PHE A O 1
ATOM 2092 N N . GLU A 1 261 ? -59.894 -3.289 57.228 1.00 43.66 261 GLU A N 1
ATOM 2093 C CA . GLU A 1 261 ? -60.467 -2.609 56.057 1.00 43.66 261 GLU A CA 1
ATOM 2094 C C . GLU A 1 261 ? -62.005 -2.451 56.145 1.00 43.66 261 GLU A C 1
ATOM 2096 O O . GLU A 1 261 ? -62.585 -1.460 55.689 1.00 43.66 261 GLU A O 1
ATOM 2101 N N . VAL A 1 262 ? -62.699 -3.392 56.796 1.00 35.16 262 VAL A N 1
ATOM 2102 C CA . VAL A 1 262 ? -64.157 -3.360 57.019 1.00 35.16 262 VAL A CA 1
ATOM 2103 C C . VAL A 1 262 ? -64.530 -2.441 58.186 1.00 35.16 262 VAL A C 1
ATOM 2105 O O . VAL A 1 262 ? -65.493 -1.678 58.072 1.00 35.16 262 VAL A O 1
ATOM 2108 N N . SER A 1 263 ? -63.748 -2.402 59.272 1.00 39.53 263 SER A N 1
ATOM 2109 C CA . SER A 1 263 ? -63.934 -1.402 60.338 1.00 39.53 263 SER A CA 1
ATOM 2110 C C . SER A 1 263 ? -63.681 0.023 59.830 1.00 39.53 263 SER A C 1
ATOM 2112 O O . SER A 1 263 ? -64.368 0.952 60.255 1.00 39.53 263 SER A O 1
ATOM 2114 N N . PHE A 1 264 ? -62.805 0.193 58.833 1.00 41.12 264 PHE A N 1
ATOM 2115 C CA . PHE A 1 264 ? -62.600 1.447 58.102 1.00 41.12 264 PHE A CA 1
ATOM 2116 C C . PHE A 1 264 ? -63.850 1.880 57.309 1.00 41.12 264 PHE A C 1
ATOM 2118 O O . PHE A 1 264 ? -64.219 3.060 57.330 1.00 41.12 264 PHE A O 1
ATOM 2125 N N . LYS A 1 265 ? -64.565 0.934 56.677 1.00 33.19 265 LYS A N 1
ATOM 2126 C CA . LYS A 1 265 ? -65.863 1.193 56.021 1.00 33.19 265 LYS A CA 1
ATOM 2127 C C . LYS A 1 265 ? -66.987 1.484 57.025 1.00 33.19 265 LYS A C 1
ATOM 2129 O O . LYS A 1 265 ? -67.755 2.415 56.804 1.00 33.19 265 LYS A O 1
ATOM 2134 N N . LEU A 1 266 ? -67.061 0.774 58.152 1.00 32.16 266 LEU A N 1
ATOM 2135 C CA . LEU A 1 266 ? -68.097 0.983 59.179 1.00 32.16 266 LEU A CA 1
ATOM 2136 C C . LEU A 1 266 ? -67.916 2.298 59.963 1.00 32.16 266 LEU A C 1
ATOM 2138 O O . LEU A 1 266 ? -68.897 2.953 60.322 1.00 32.16 266 LEU A O 1
ATOM 2142 N N . PHE A 1 267 ? -66.679 2.770 60.155 1.00 38.25 267 PHE A N 1
ATOM 2143 C CA . PHE A 1 267 ? -66.412 4.067 60.794 1.00 38.25 267 PHE A CA 1
ATOM 2144 C C . PHE A 1 267 ? -66.683 5.280 59.882 1.00 38.25 267 PHE A C 1
ATOM 2146 O O . PHE A 1 267 ? -66.713 6.423 60.352 1.00 38.25 267 PHE A O 1
ATOM 2153 N N . GLN A 1 268 ? -66.945 5.067 58.584 1.00 34.38 268 GLN A N 1
ATOM 2154 C CA . GLN A 1 268 ? -67.401 6.126 57.676 1.00 34.38 268 GLN A CA 1
ATOM 2155 C C . GLN A 1 268 ? -68.741 6.737 58.104 1.00 34.38 268 GLN A C 1
ATOM 2157 O O . GLN A 1 268 ? -69.012 7.898 57.778 1.00 34.38 268 GLN A O 1
ATOM 2162 N N . TYR A 1 269 ? -69.557 6.002 58.859 1.00 35.66 269 TYR A N 1
ATOM 2163 C CA . TYR A 1 269 ? -70.916 6.410 59.198 1.00 35.66 269 TYR A CA 1
ATOM 2164 C C . TYR A 1 269 ? -70.983 7.386 60.392 1.00 35.66 269 TYR A C 1
ATOM 2166 O O . TYR A 1 269 ? -71.829 8.274 60.410 1.00 35.66 269 TYR A O 1
ATOM 2174 N N . ASN A 1 270 ? -70.032 7.342 61.339 1.00 35.88 270 ASN A N 1
ATOM 2175 C CA . ASN A 1 270 ? -70.126 8.092 62.601 1.00 35.88 270 ASN A CA 1
ATOM 2176 C C . ASN A 1 270 ? -68.953 9.078 62.834 1.00 35.88 270 ASN A C 1
ATOM 2178 O O . ASN A 1 270 ? -67.972 8.785 63.513 1.00 35.88 270 ASN A O 1
ATOM 2182 N N . SER A 1 271 ? -69.138 10.318 62.350 1.00 41.00 271 SER A N 1
ATOM 2183 C CA . SER A 1 271 ? -68.397 11.564 62.674 1.00 41.00 271 SER A CA 1
ATOM 2184 C C . SER A 1 271 ? -67.169 11.951 61.823 1.00 41.00 271 SER A C 1
ATOM 2186 O O . SER A 1 271 ? -66.108 11.335 61.861 1.00 41.00 271 SER A O 1
ATOM 2188 N N . LYS A 1 272 ? -67.280 13.095 61.121 1.00 40.16 272 LYS A N 1
ATOM 2189 C CA . LYS A 1 272 ? -66.303 13.674 60.165 1.00 40.16 272 LYS A CA 1
ATOM 2190 C C . LYS A 1 272 ? -64.900 13.974 60.741 1.00 40.16 272 LYS A C 1
ATOM 2192 O O . LYS A 1 272 ? -63.952 14.088 59.969 1.00 40.16 272 LYS A O 1
ATOM 2197 N N . LYS A 1 273 ? -64.760 14.117 62.068 1.00 45.81 273 LYS A N 1
ATOM 2198 C CA . LYS A 1 273 ? -63.497 14.477 62.756 1.00 45.81 273 LYS A CA 1
ATOM 2199 C C . LYS A 1 273 ? -62.678 13.249 63.188 1.00 45.81 273 LYS A C 1
ATOM 2201 O O . LYS A 1 273 ? -61.460 13.260 63.065 1.00 45.81 273 LYS A O 1
ATOM 2206 N N . LYS A 1 274 ? -63.347 12.151 63.570 1.00 45.56 274 LYS A N 1
ATOM 2207 C CA . LYS A 1 274 ? -62.721 10.876 63.980 1.00 45.56 274 LYS A CA 1
ATOM 2208 C C . LYS A 1 274 ? -62.169 10.069 62.787 1.00 45.56 274 LYS A C 1
ATOM 2210 O O . LYS A 1 274 ? -61.217 9.314 62.945 1.00 45.56 274 LYS A O 1
ATOM 2215 N N . LYS A 1 275 ? -62.689 10.333 61.577 1.00 45.22 275 LYS A N 1
ATOM 2216 C CA . LYS A 1 275 ? -62.232 9.777 60.284 1.00 45.22 275 LYS A CA 1
ATOM 2217 C C . LYS A 1 275 ? -60.756 10.049 59.959 1.00 45.22 275 LYS A C 1
ATOM 2219 O O . LYS A 1 275 ? -60.147 9.269 59.242 1.00 45.22 275 LYS A O 1
ATOM 2224 N N . LYS A 1 276 ? -60.183 11.156 60.447 1.00 49.06 276 LYS A N 1
ATOM 2225 C CA . LYS A 1 276 ? -58.859 11.638 60.004 1.00 49.06 276 LYS A CA 1
ATOM 2226 C C . LYS A 1 276 ? -57.694 10.981 60.746 1.00 49.06 276 LYS A C 1
ATOM 2228 O O . LYS A 1 276 ? -56.719 10.605 60.110 1.00 49.06 276 LYS A O 1
ATOM 2233 N N . LEU A 1 277 ? -57.835 10.779 62.059 1.00 48.44 277 LEU A N 1
ATOM 2234 C CA . LEU A 1 277 ? -56.847 10.077 62.890 1.00 48.44 277 LEU A CA 1
ATOM 2235 C C . LEU A 1 277 ? -56.732 8.598 62.497 1.00 48.44 277 LEU A C 1
ATOM 2237 O O . LEU A 1 277 ? -55.637 8.062 62.405 1.00 48.44 277 LEU A O 1
ATOM 2241 N N . PHE A 1 278 ? -57.865 7.958 62.200 1.00 48.78 278 PHE A N 1
ATOM 2242 C CA . PHE A 1 278 ? -57.896 6.549 61.813 1.00 48.78 278 PHE A CA 1
ATOM 2243 C C . PHE A 1 278 ? -57.343 6.319 60.397 1.00 48.78 278 PHE A C 1
ATOM 2245 O O . PHE A 1 278 ? -56.614 5.360 60.169 1.00 48.78 278 PHE A O 1
ATOM 2252 N N . LYS A 1 279 ? -57.606 7.252 59.466 1.00 49.47 279 LYS A N 1
ATOM 2253 C CA . LYS A 1 279 ? -57.022 7.245 58.115 1.00 49.47 279 LYS A CA 1
ATOM 2254 C C . LYS A 1 279 ? -55.501 7.430 58.153 1.00 49.47 279 LYS A C 1
ATOM 2256 O O . LYS A 1 279 ? -54.794 6.743 57.435 1.00 49.47 279 LYS A O 1
ATOM 2261 N N . LEU A 1 280 ? -54.988 8.293 59.029 1.00 47.69 280 LEU A N 1
ATOM 2262 C CA . LEU A 1 280 ? -53.549 8.476 59.217 1.00 47.69 280 LEU A CA 1
ATOM 2263 C C . LEU A 1 280 ? -52.847 7.185 59.664 1.00 47.69 280 LEU A C 1
ATOM 2265 O O . LEU A 1 280 ? -51.816 6.828 59.101 1.00 47.69 280 LEU A O 1
ATOM 2269 N N . VAL A 1 281 ? -53.396 6.497 60.670 1.00 51.25 281 VAL A N 1
ATOM 2270 C CA . VAL A 1 281 ? -52.774 5.279 61.200 1.00 51.25 281 VAL A CA 1
ATOM 2271 C C . VAL A 1 281 ? -52.937 4.131 60.203 1.00 51.25 281 VAL A C 1
ATOM 2273 O O . VAL A 1 281 ? -51.944 3.543 59.813 1.00 51.25 281 VAL A O 1
ATOM 2276 N N . ALA A 1 282 ? -54.121 3.889 59.642 1.00 48.66 282 ALA A N 1
ATOM 2277 C CA . ALA A 1 282 ? -54.289 2.831 58.639 1.00 48.66 282 ALA A CA 1
ATOM 2278 C C . ALA A 1 282 ? -53.374 3.004 57.402 1.00 48.66 282 ALA A C 1
ATOM 2280 O O . ALA A 1 282 ? -52.781 2.034 56.938 1.00 48.66 282 ALA A O 1
ATOM 2281 N N . TYR A 1 283 ? -53.188 4.233 56.900 1.00 50.25 283 TYR A N 1
ATOM 2282 C CA . TYR A 1 283 ? -52.357 4.481 55.713 1.00 50.25 283 TYR A CA 1
ATOM 2283 C C . TYR A 1 283 ? -50.852 4.537 56.004 1.00 50.25 283 TYR A C 1
ATOM 2285 O O . TYR A 1 283 ? -50.069 4.101 55.162 1.00 50.25 283 TYR A O 1
ATOM 2293 N N . SER A 1 284 ? -50.434 5.026 57.179 1.00 49.88 284 SER A N 1
ATOM 2294 C CA . SER A 1 284 ? -49.029 4.946 57.612 1.00 49.88 284 SER A CA 1
ATOM 2295 C C . SER A 1 284 ? -48.576 3.484 57.707 1.00 49.88 284 SER A C 1
ATOM 2297 O O . SER A 1 284 ? -47.467 3.151 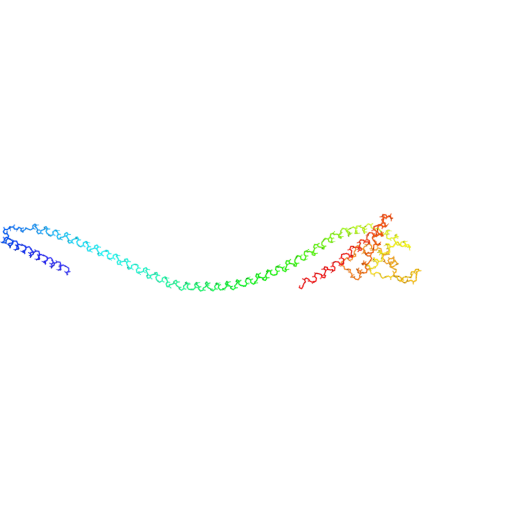57.309 1.00 49.88 284 SER A O 1
ATOM 2299 N N . PHE A 1 285 ? -49.469 2.586 58.129 1.00 47.66 285 PHE A N 1
ATOM 2300 C CA . PHE A 1 285 ? -49.196 1.154 58.236 1.00 47.66 285 PHE A CA 1
ATOM 2301 C C . PHE A 1 285 ? -49.151 0.443 56.874 1.00 47.66 285 PHE A C 1
ATOM 2303 O O . PHE A 1 285 ? -48.215 -0.315 56.622 1.00 47.66 285 PHE A O 1
ATOM 2310 N N . SER A 1 286 ? -50.082 0.736 55.957 1.00 46.28 286 SER A N 1
ATOM 2311 C CA . SER A 1 286 ? -50.071 0.141 54.610 1.00 46.28 286 SER A CA 1
ATOM 2312 C C . SER A 1 286 ? -48.908 0.632 53.744 1.00 46.28 286 SER A C 1
ATOM 2314 O O . SER A 1 286 ? -48.339 -0.149 52.991 1.00 46.28 286 SER A O 1
ATOM 2316 N N . PHE A 1 287 ? -48.521 1.907 53.846 1.00 45.22 287 PHE A N 1
ATOM 2317 C CA . PHE A 1 287 ? -47.429 2.473 53.047 1.00 45.22 287 PHE A CA 1
ATOM 2318 C C . PHE A 1 287 ? -46.046 2.015 53.542 1.00 45.22 287 PHE A C 1
ATOM 2320 O O . PHE A 1 287 ? -45.175 1.693 52.735 1.00 45.22 287 PHE A O 1
ATOM 2327 N N . ASN A 1 288 ? -45.858 1.916 54.861 1.00 45.47 288 ASN A N 1
ATOM 2328 C CA . ASN A 1 288 ? -44.566 1.576 55.462 1.00 45.47 288 ASN A CA 1
ATOM 2329 C C . ASN A 1 288 ? -44.263 0.064 55.385 1.00 45.47 288 ASN A C 1
ATOM 2331 O O . ASN A 1 288 ? -43.143 -0.331 55.080 1.00 45.47 288 ASN A O 1
ATOM 2335 N N . PHE A 1 289 ? -45.276 -0.802 55.517 1.00 44.66 289 PHE A N 1
ATOM 2336 C CA . PHE A 1 289 ? -45.124 -2.251 55.302 1.00 44.66 289 PHE A CA 1
ATOM 2337 C C . PHE A 1 289 ? -44.826 -2.613 53.833 1.00 44.66 289 PHE A C 1
ATOM 2339 O O . PHE A 1 289 ? -44.024 -3.508 53.545 1.00 44.66 289 PHE A O 1
ATOM 2346 N N . PHE A 1 290 ? -45.440 -1.893 52.886 1.00 46.31 290 PHE A N 1
ATOM 2347 C CA . PHE A 1 290 ? -45.268 -2.148 51.453 1.00 46.31 290 PHE A CA 1
ATOM 2348 C C . PHE A 1 290 ? -43.928 -1.626 50.912 1.00 46.31 290 PHE A C 1
ATOM 2350 O O . PHE A 1 290 ? -43.311 -2.292 50.082 1.00 46.31 290 PHE A O 1
ATOM 2357 N N . LEU A 1 291 ? -43.443 -0.479 51.408 1.00 45.00 291 LEU A N 1
ATOM 2358 C CA . LEU A 1 291 ? -42.104 0.025 51.087 1.00 45.00 291 LEU A CA 1
ATOM 2359 C C . LEU A 1 291 ? -41.008 -0.827 51.732 1.00 45.00 291 LEU A C 1
ATOM 2361 O O . LEU A 1 291 ? -40.099 -1.270 51.034 1.00 45.00 291 LEU A O 1
ATOM 2365 N N . CYS A 1 292 ? -41.102 -1.119 53.031 1.00 45.56 292 CYS A N 1
ATOM 2366 C CA . CYS A 1 292 ? -40.013 -1.776 53.752 1.00 45.56 292 CYS A CA 1
ATOM 2367 C C . CYS A 1 292 ? -39.784 -3.225 53.266 1.00 45.56 292 CYS A C 1
ATOM 2369 O O . CYS A 1 292 ? -38.659 -3.592 52.935 1.00 45.56 292 CYS A O 1
ATOM 2371 N N . SER A 1 293 ? -40.849 -4.007 53.032 1.00 45.25 293 SER A N 1
ATOM 2372 C CA . SER A 1 293 ? -40.726 -5.395 52.535 1.00 45.25 293 SER A CA 1
ATOM 2373 C C . SER A 1 293 ? -40.118 -5.539 51.126 1.00 45.25 293 SER A C 1
ATOM 2375 O O . SER A 1 293 ? -39.609 -6.610 50.779 1.00 45.25 293 SER A O 1
ATOM 2377 N N . ARG A 1 294 ? -40.149 -4.488 50.292 1.00 49.38 294 ARG A N 1
ATOM 2378 C CA . ARG A 1 294 ? -39.590 -4.501 48.925 1.00 49.38 294 ARG A CA 1
ATOM 2379 C C . ARG A 1 294 ? -38.285 -3.719 48.779 1.00 49.38 294 ARG A C 1
ATOM 2381 O O . ARG A 1 294 ? -37.451 -4.122 47.969 1.00 49.38 294 ARG A O 1
ATOM 2388 N N . ILE A 1 295 ? -38.059 -2.669 49.571 1.00 48.12 295 ILE A N 1
ATOM 2389 C CA . ILE A 1 295 ? -36.768 -1.962 49.642 1.00 48.12 295 ILE A CA 1
ATOM 2390 C C . ILE A 1 295 ? -35.673 -2.900 50.179 1.00 48.12 295 ILE A C 1
ATOM 2392 O O . ILE A 1 295 ? -34.566 -2.914 49.645 1.00 48.12 295 ILE A O 1
ATOM 2396 N N . GLN A 1 296 ? -36.002 -3.777 51.130 1.00 43.12 296 GLN A N 1
ATOM 2397 C CA . GLN A 1 296 ? -35.084 -4.797 51.652 1.00 43.12 296 GLN A CA 1
ATOM 2398 C C . GLN A 1 296 ? -34.663 -5.813 50.578 1.00 43.12 296 GLN A C 1
ATOM 2400 O O . GLN A 1 296 ? -33.484 -6.130 50.426 1.00 43.12 296 GLN A O 1
ATOM 2405 N N . LYS A 1 297 ? -35.613 -6.230 49.726 1.00 49.31 297 LYS A N 1
ATOM 2406 C CA . LYS A 1 297 ? -35.330 -7.060 48.541 1.00 49.31 297 LYS A CA 1
ATOM 2407 C C . LYS A 1 297 ? -34.454 -6.332 47.511 1.00 49.31 297 LYS A C 1
ATOM 2409 O O . LYS A 1 297 ? -33.638 -6.974 46.859 1.00 49.31 297 LYS A O 1
ATOM 2414 N N . LYS A 1 298 ? -34.575 -5.003 47.379 1.00 48.00 298 LYS A N 1
ATOM 2415 C CA . LYS A 1 298 ? -33.706 -4.175 46.516 1.00 48.00 298 LYS A CA 1
ATOM 2416 C C . LYS A 1 298 ? -32.277 -4.030 47.042 1.00 48.00 298 LYS A C 1
ATOM 2418 O O . LYS A 1 298 ? -31.366 -3.968 46.220 1.00 48.00 298 LYS A O 1
ATOM 2423 N N . LEU A 1 299 ? -32.081 -3.933 48.359 1.00 44.16 299 LEU A N 1
ATOM 2424 C CA . LEU A 1 299 ? -30.751 -3.839 48.976 1.00 44.16 299 LEU A CA 1
ATOM 2425 C C . LEU A 1 299 ? -29.984 -5.159 48.814 1.00 44.16 299 LEU A C 1
ATOM 2427 O O . LEU A 1 299 ? -28.882 -5.142 48.271 1.00 44.16 299 LEU A O 1
ATOM 2431 N N . LEU A 1 300 ? -30.633 -6.296 49.089 1.00 42.75 300 LEU A N 1
ATOM 2432 C CA . LEU A 1 300 ? -30.089 -7.636 48.812 1.00 42.75 300 LEU A CA 1
ATOM 2433 C C . LEU A 1 300 ? -29.786 -7.857 47.313 1.00 42.75 300 LEU A C 1
ATOM 2435 O O . LEU A 1 300 ? -28.790 -8.478 46.951 1.00 42.75 300 LEU A O 1
ATOM 2439 N N . ALA A 1 301 ? -30.600 -7.298 46.410 1.00 48.03 301 ALA A N 1
ATOM 2440 C CA . ALA A 1 301 ? -30.356 -7.340 44.963 1.00 48.03 301 ALA A CA 1
ATOM 2441 C C . ALA A 1 301 ? -29.325 -6.302 44.456 1.00 48.03 301 ALA A C 1
ATOM 2443 O O . ALA A 1 301 ? -28.950 -6.319 43.281 1.00 48.03 301 ALA A O 1
ATOM 2444 N N . ARG A 1 302 ? -28.887 -5.345 45.285 1.00 46.16 302 ARG A N 1
ATOM 2445 C CA . ARG A 1 302 ? -27.766 -4.432 44.984 1.00 46.16 302 ARG A CA 1
ATOM 2446 C C . ARG A 1 302 ? -26.432 -5.001 45.469 1.00 46.16 302 ARG A C 1
ATOM 2448 O O . ARG A 1 302 ? -25.455 -4.847 44.751 1.00 46.16 302 ARG A O 1
ATOM 2455 N N . GLU A 1 303 ? -26.399 -5.700 46.603 1.00 43.34 303 GLU A N 1
ATOM 2456 C CA . GLU A 1 303 ? -25.192 -6.396 47.086 1.00 43.34 303 GLU A CA 1
ATOM 2457 C C . GLU A 1 303 ? -24.728 -7.502 46.126 1.00 43.34 303 GLU A C 1
ATOM 2459 O O . GLU A 1 303 ? -23.542 -7.602 45.830 1.00 43.34 303 GLU A O 1
ATOM 2464 N N . ASN A 1 304 ? -25.659 -8.234 45.507 1.00 45.44 304 ASN A N 1
ATOM 2465 C CA . ASN A 1 304 ? -25.340 -9.268 44.511 1.00 45.44 304 ASN A CA 1
ATOM 2466 C C . ASN A 1 304 ? -24.922 -8.728 43.122 1.00 45.44 304 ASN A C 1
ATOM 2468 O O . ASN A 1 304 ? -24.791 -9.511 42.187 1.00 45.44 304 ASN A O 1
ATOM 2472 N N . ARG A 1 305 ? -24.745 -7.408 42.954 1.00 45.53 305 ARG A N 1
ATOM 2473 C CA . ARG A 1 305 ? -24.264 -6.779 41.703 1.00 45.53 305 ARG A CA 1
ATOM 2474 C C . ARG A 1 305 ? -22.771 -6.428 41.715 1.00 45.53 305 ARG A C 1
ATOM 2476 O O . ARG A 1 305 ? -22.277 -5.911 40.719 1.00 45.53 305 ARG A O 1
ATOM 2483 N N . HIS A 1 306 ? -22.068 -6.690 42.819 1.00 38.59 306 HIS A N 1
ATOM 2484 C CA . HIS A 1 306 ? -20.631 -6.425 42.964 1.00 38.59 306 HIS A CA 1
ATOM 2485 C C . HIS A 1 306 ? -19.737 -7.683 42.910 1.00 38.59 306 HIS A C 1
ATOM 2487 O O . HIS A 1 306 ? -18.552 -7.584 43.226 1.00 38.59 306 HIS A O 1
ATOM 2493 N N . CYS A 1 307 ? -20.264 -8.833 42.475 1.00 33.34 307 CYS A N 1
ATOM 2494 C CA . CYS A 1 307 ? -19.473 -10.017 42.118 1.00 33.34 307 CYS A CA 1
ATOM 2495 C C . CYS A 1 307 ? -19.559 -10.299 40.620 1.00 33.34 307 CYS A C 1
ATOM 2497 O O . CYS A 1 307 ? -20.681 -10.193 40.076 1.00 33.34 307 CYS A O 1
#

Radius of gyration: 69.67 Å; chains: 1; bounding box: 128×34×180 Å

pLDDT: mean 73.74, std 19.23, range [32.16, 98.19]

Foldseek 3Di:
DVVVVVVVVVVVVVVVVLVVVLVVVVVVQVVCCVPVVDHDDDDVVVVVVVVVVVVVVVVVVVVVVVVVVVVVVVVVVVVVVVVVVVVVVVVVVVVVVVVVVVVVVVVVVVVVVVVVVVVVVVVVVVVVVVVVVVVVVVVVVVVVVVVVVVVVCVVLVVLVVLLVVLLVPADLVLLVVVLPDPDDDPLSQLLLLLVCLQVVQAFDFDADPVGDTDRRSPVSSSPPQSPDPCNSVCLVPPDLADDDPVSLVVLVVSLPPVCNVVVLVVCVVDDPNNNSVSSNSNSVSVSSSSCVVVVVVVVVVVVVVPD

Secondary structure (DSSP, 8-state):
-HHHHHHHHHHHHHHHHHHHHHHHHHHHHHHHHHHH-------HHHHHHHHHHHHHHHHHHHHHHHHHHHHHHHHHHHHHHHHHHHHHHHHHHHHHHHHHHHHHHHHHHHHHHHHHHHHHHHHHHHHHHHHHHHHHHHHHHHHHHHHHHHHHHHHHHHHHHHHHHHHHH--HHHHHHHHT-SS--HHHHHHHHHHHHHTTPPPEEEE-TTS-EEEEHHHHIIIIITT-TTHHHHHHS--SS---HHHHHHHHHHHH-HHHHHHHHHTTSS-TTHHHHHHHHHHHHHHHHHHHHHHHHHHHHHHTT--